Protein AF-A0AAJ2WKA2-F1 (afdb_monomer_lite)

pLDDT: mean 84.0, std 13.23, range [35.5, 97.75]

Radius of gyration: 27.3 Å; chains: 1; bounding box: 64×38×85 Å

Organism: Stenotrophomonas maltophilia (NCBI:txid40324)

Sequence (235 aa):
MVAQNLMNRGRREDGGPQQGHRRLICVGNSQGMGCAVAGSCSVVPIEHAIMNYCADQMNLARLFEGGDRSEALAGKLAIARARVADTT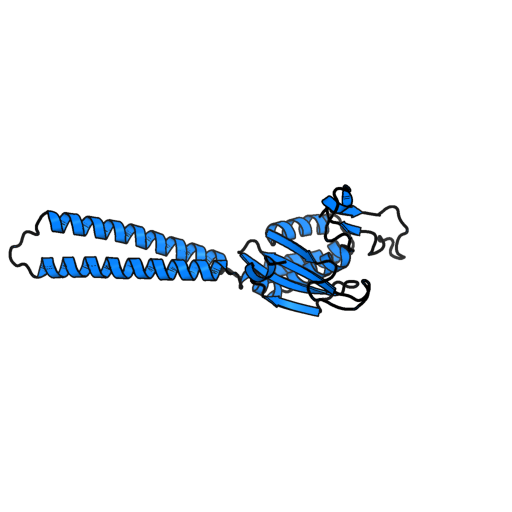AKVERITDAMLADDTGDAPAAFMRRARELEASLAEQQAEVDALELELAAVASSPTPAVAKAWADLQEGVKGLDYDARTKARQLVADTFERITIYHRGTEPEQTRSWNGTIDLVLVAKRGSSRILHIDRRTGEWRSGEEASIFDLMDH

Structure (mmCIF, N/CA/C/O backbone):
data_AF-A0AAJ2WKA2-F1
#
_entry.id   AF-A0AAJ2WKA2-F1
#
loop_
_atom_site.group_PDB
_atom_site.id
_atom_site.type_symbol
_atom_site.label_atom_id
_atom_site.label_alt_id
_atom_site.label_comp_id
_atom_site.label_asym_id
_atom_site.label_entity_id
_atom_site.label_seq_id
_atom_site.pdbx_PDB_ins_code
_atom_site.Cartn_x
_atom_site.Cartn_y
_atom_site.Cartn_z
_atom_site.occupancy
_atom_site.B_iso_or_equiv
_atom_site.auth_seq_id
_atom_site.auth_comp_id
_atom_site.auth_asym_id
_atom_site.auth_atom_id
_atom_site.pdbx_PDB_model_num
ATOM 1 N N . MET A 1 1 ? 1.250 9.313 -14.371 1.00 73.94 1 MET A N 1
ATOM 2 C CA . MET A 1 1 ? 2.250 9.220 -15.467 1.00 73.94 1 MET A CA 1
ATOM 3 C C . MET A 1 1 ? 1.702 8.337 -16.579 1.00 73.94 1 MET A C 1
ATOM 5 O O . MET A 1 1 ? 0.805 7.554 -16.306 1.00 73.94 1 MET A O 1
ATOM 9 N N . VAL A 1 2 ? 2.224 8.455 -17.801 1.00 81.81 2 VAL A N 1
ATOM 10 C CA . VAL A 1 2 ? 1.935 7.560 -18.934 1.00 81.81 2 VAL A CA 1
ATOM 11 C C . VAL A 1 2 ? 3.212 6.839 -19.367 1.00 81.81 2 VAL A C 1
ATOM 13 O O . VAL A 1 2 ? 4.319 7.358 -19.201 1.00 81.81 2 VAL A O 1
ATOM 16 N N . ALA A 1 3 ? 3.058 5.625 -19.893 1.00 83.69 3 ALA A N 1
ATOM 17 C CA . ALA A 1 3 ? 4.160 4.852 -20.446 1.00 83.69 3 ALA A CA 1
ATOM 18 C C . ALA A 1 3 ? 4.460 5.291 -21.886 1.00 83.69 3 ALA A C 1
ATOM 20 O O . ALA A 1 3 ? 3.577 5.297 -22.741 1.00 83.69 3 ALA A O 1
ATOM 21 N N . GLN A 1 4 ? 5.726 5.590 -22.169 1.00 84.56 4 GLN A N 1
ATOM 22 C CA . GLN A 1 4 ? 6.244 5.755 -23.522 1.00 84.56 4 GLN A CA 1
ATOM 23 C C . GLN A 1 4 ? 7.102 4.533 -23.864 1.00 84.56 4 GLN A C 1
ATOM 25 O O . GLN A 1 4 ? 8.171 4.329 -23.287 1.00 84.56 4 GLN A O 1
ATOM 30 N N . ASN A 1 5 ? 6.620 3.708 -24.795 1.00 83.75 5 ASN A N 1
ATOM 31 C CA . ASN A 1 5 ? 7.264 2.454 -25.184 1.00 83.75 5 ASN A CA 1
ATOM 32 C C . ASN A 1 5 ? 7.875 2.580 -26.585 1.00 83.75 5 ASN A C 1
ATOM 34 O O . ASN A 1 5 ? 7.184 2.480 -27.594 1.00 83.75 5 ASN A O 1
ATOM 38 N N . LEU A 1 6 ? 9.190 2.778 -26.651 1.00 84.12 6 LEU A N 1
ATOM 39 C CA . LEU A 1 6 ? 9.949 2.962 -27.893 1.00 84.12 6 LEU A CA 1
ATOM 40 C C . LEU A 1 6 ? 10.430 1.615 -28.463 1.00 84.12 6 LEU A C 1
ATOM 42 O O . LEU A 1 6 ? 11.604 1.444 -28.788 1.00 84.12 6 LEU A O 1
ATOM 46 N N . MET A 1 7 ? 9.518 0.645 -28.565 1.00 82.00 7 MET A N 1
ATOM 47 C CA . MET A 1 7 ? 9.835 -0.762 -28.875 1.00 82.00 7 MET A CA 1
ATOM 48 C C . MET A 1 7 ? 10.307 -1.004 -30.315 1.00 82.00 7 MET A C 1
ATOM 50 O O . MET A 1 7 ? 10.869 -2.057 -30.597 1.00 82.00 7 MET A O 1
ATOM 54 N N . ASN A 1 8 ? 10.122 -0.025 -31.204 1.00 84.12 8 ASN A N 1
ATOM 55 C CA . ASN A 1 8 ? 10.539 -0.095 -32.609 1.00 84.12 8 ASN A CA 1
ATOM 56 C C . ASN A 1 8 ? 12.010 0.311 -32.828 1.00 84.12 8 ASN A C 1
ATOM 58 O O . ASN A 1 8 ? 12.483 0.330 -33.959 1.00 84.12 8 ASN A O 1
ATOM 62 N N . ARG A 1 9 ? 12.730 0.694 -31.766 1.00 85.50 9 ARG A N 1
ATOM 63 C CA . ARG A 1 9 ? 14.155 1.056 -31.825 1.00 85.50 9 ARG A CA 1
ATOM 64 C C . ARG A 1 9 ? 15.050 -0.181 -31.684 1.00 85.50 9 ARG A C 1
ATOM 66 O O . ARG A 1 9 ? 14.577 -1.258 -31.334 1.00 85.50 9 ARG A O 1
ATOM 73 N N . GLY A 1 10 ? 16.352 -0.001 -31.924 1.00 87.50 10 GLY A N 1
ATOM 74 C CA . GLY A 1 10 ? 17.352 -1.071 -31.837 1.00 87.50 10 GLY A CA 1
ATOM 75 C C . GLY A 1 10 ? 17.282 -1.867 -30.528 1.00 87.50 10 GLY A C 1
ATOM 76 O O . GLY A 1 10 ? 17.013 -1.313 -29.459 1.00 87.50 10 GLY A O 1
ATOM 77 N N . ARG A 1 11 ? 17.503 -3.177 -30.621 1.00 90.06 11 ARG A N 1
ATOM 78 C CA . ARG A 1 11 ? 17.458 -4.110 -29.488 1.00 90.06 11 ARG A CA 1
ATOM 79 C C . ARG A 1 11 ? 18.839 -4.295 -28.868 1.00 90.06 11 ARG A C 1
ATOM 81 O O . ARG A 1 11 ? 19.846 -3.867 -29.431 1.00 90.06 11 ARG A O 1
ATOM 88 N N . ARG A 1 12 ? 18.860 -4.869 -27.672 1.00 89.50 12 ARG A N 1
ATOM 89 C CA . ARG A 1 12 ? 20.065 -5.385 -27.023 1.00 89.50 12 ARG A CA 1
ATOM 90 C C . ARG A 1 12 ? 20.476 -6.711 -27.668 1.00 89.50 12 ARG A C 1
ATOM 92 O O . ARG A 1 12 ? 19.707 -7.303 -28.422 1.00 89.50 12 ARG A O 1
ATOM 99 N N . GLU A 1 13 ? 21.680 -7.170 -27.342 1.00 88.19 13 GLU A N 1
ATOM 100 C CA . GLU A 1 13 ? 22.236 -8.442 -27.828 1.00 88.19 13 GLU A CA 1
ATOM 101 C C . GLU A 1 13 ? 21.381 -9.656 -27.435 1.00 88.19 13 GLU A C 1
ATOM 103 O O . GLU A 1 13 ? 21.265 -10.602 -28.204 1.00 88.19 13 GLU A O 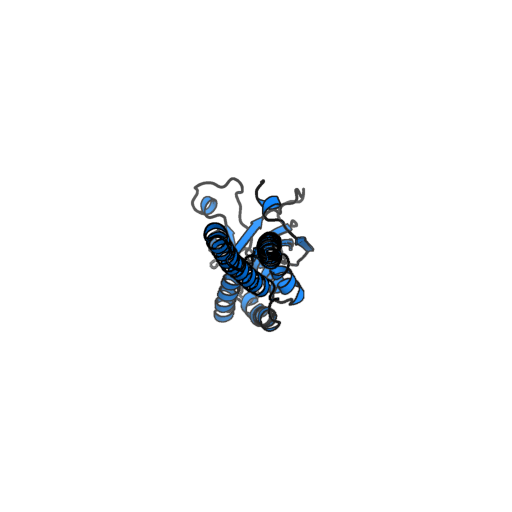1
ATOM 108 N N . ASP A 1 14 ? 20.703 -9.593 -26.287 1.00 84.75 14 ASP A N 1
ATOM 109 C CA . ASP A 1 14 ? 19.771 -10.619 -25.801 1.00 84.75 14 ASP A CA 1
ATOM 110 C C . ASP A 1 14 ? 18.387 -10.579 -26.486 1.00 84.75 14 ASP A C 1
ATOM 112 O O . ASP A 1 14 ? 17.465 -11.283 -26.082 1.00 84.75 14 ASP A O 1
ATOM 116 N N . GLY A 1 15 ? 18.203 -9.732 -27.505 1.00 85.31 15 GLY A N 1
ATOM 117 C CA . GLY A 1 15 ? 16.923 -9.546 -28.193 1.00 85.31 15 GLY A CA 1
ATOM 118 C C . GLY A 1 15 ? 15.907 -8.693 -27.420 1.00 85.31 15 GLY A C 1
ATOM 119 O O . GLY A 1 15 ? 14.845 -8.357 -27.960 1.00 85.31 15 GLY A O 1
ATOM 120 N N . GLY A 1 16 ? 16.219 -8.272 -26.192 1.00 85.12 16 GLY A N 1
ATOM 121 C CA . GLY A 1 16 ? 15.382 -7.386 -25.388 1.00 85.12 16 GLY A CA 1
ATOM 122 C C . GLY A 1 16 ? 15.405 -5.926 -25.869 1.00 85.12 16 GLY A C 1
ATOM 123 O O . GLY A 1 16 ? 16.306 -5.505 -26.601 1.00 85.12 16 GLY A O 1
ATOM 124 N N . PRO A 1 17 ? 14.418 -5.096 -25.480 1.00 89.25 17 PRO A N 1
ATOM 125 C CA . PRO A 1 17 ? 14.507 -3.653 -25.680 1.00 89.25 17 PRO A CA 1
ATOM 126 C C . PRO A 1 17 ? 15.664 -3.063 -24.859 1.00 89.25 17 PRO A C 1
ATOM 128 O O . PRO A 1 17 ? 16.017 -3.569 -23.794 1.00 89.25 17 PRO A O 1
ATOM 131 N N . GLN A 1 18 ? 16.233 -1.945 -25.315 1.00 89.00 18 GLN A N 1
ATOM 132 C CA . GLN A 1 18 ? 17.188 -1.194 -24.495 1.00 89.00 18 GLN A CA 1
ATOM 133 C C . GLN A 1 18 ? 16.513 -0.701 -23.213 1.00 89.00 18 GLN A C 1
ATOM 135 O O . GLN A 1 18 ? 15.350 -0.285 -23.234 1.00 89.00 18 GLN A O 1
ATOM 140 N N . GLN A 1 19 ? 17.263 -0.654 -22.110 1.00 85.25 19 GLN A N 1
ATOM 141 C CA . GLN A 1 19 ? 16.709 -0.267 -20.807 1.00 85.25 19 GLN A CA 1
ATOM 142 C C . GLN A 1 19 ? 16.107 1.148 -20.814 1.00 85.25 19 GLN A C 1
ATOM 144 O O . GLN A 1 19 ? 15.149 1.435 -20.103 1.00 85.25 19 GLN A O 1
ATOM 149 N N . GLY A 1 20 ? 16.607 2.044 -21.669 1.00 86.50 20 GLY A N 1
ATOM 150 C CA . GLY A 1 20 ? 16.071 3.397 -21.835 1.00 86.50 20 GLY A CA 1
ATOM 151 C C . GLY A 1 20 ? 14.843 3.522 -22.748 1.00 86.50 20 GLY A C 1
ATOM 152 O O . GLY A 1 20 ? 14.330 4.632 -22.892 1.00 86.50 20 GLY A O 1
ATOM 153 N N . HIS A 1 21 ? 14.387 2.445 -23.401 1.00 90.19 21 HIS A N 1
ATOM 154 C CA . HIS A 1 21 ? 13.293 2.499 -24.387 1.00 90.19 21 HIS A CA 1
ATOM 155 C C . HIS A 1 21 ? 11.902 2.437 -23.766 1.00 90.19 21 HIS A C 1
ATOM 157 O O . HIS A 1 21 ? 10.934 2.868 -24.391 1.00 90.19 21 HIS A O 1
ATOM 163 N N . ARG A 1 22 ? 11.796 1.926 -22.541 1.00 91.94 22 ARG A N 1
ATOM 164 C CA . ARG A 1 22 ? 10.556 1.907 -21.772 1.00 91.94 22 ARG A CA 1
ATOM 165 C C . ARG A 1 22 ? 10.630 3.013 -20.730 1.00 91.94 22 ARG A C 1
ATOM 167 O O . ARG A 1 22 ? 11.461 2.946 -19.824 1.00 91.94 22 ARG A O 1
ATOM 174 N N . ARG A 1 23 ? 9.815 4.055 -20.886 1.00 91.38 23 ARG A N 1
ATOM 175 C CA . ARG A 1 23 ? 9.926 5.273 -20.076 1.00 91.38 23 ARG A CA 1
ATOM 176 C C . ARG A 1 23 ? 8.617 5.649 -19.408 1.00 91.38 23 ARG A C 1
ATOM 178 O O . ARG A 1 23 ? 7.546 5.453 -19.977 1.00 91.38 23 ARG A O 1
ATOM 185 N N . LEU A 1 24 ? 8.730 6.246 -18.228 1.00 91.81 24 LEU A N 1
ATOM 186 C CA . LEU A 1 24 ? 7.638 6.935 -17.554 1.00 91.81 24 LEU A CA 1
ATOM 187 C C . LEU A 1 24 ? 7.766 8.436 -17.803 1.00 91.81 24 LEU A C 1
ATOM 189 O O . LEU A 1 24 ? 8.850 9.009 -17.670 1.00 91.81 24 LEU A O 1
ATOM 193 N N . ILE A 1 25 ? 6.657 9.062 -18.184 1.00 89.62 25 ILE A N 1
ATOM 194 C CA . ILE A 1 25 ? 6.561 10.502 -18.432 1.00 89.62 25 ILE A CA 1
ATOM 195 C C . ILE A 1 25 ? 5.284 11.054 -17.793 1.00 89.62 25 ILE A C 1
ATOM 197 O O . ILE A 1 25 ? 4.250 10.383 -17.733 1.00 89.62 25 ILE A O 1
ATOM 201 N N . CYS A 1 26 ? 5.341 12.282 -17.279 1.00 88.06 26 CYS A N 1
ATOM 202 C CA . CYS A 1 26 ? 4.144 12.978 -16.813 1.00 88.06 26 CYS A CA 1
ATOM 203 C C . CYS A 1 26 ? 3.135 13.138 -17.967 1.00 88.06 26 CYS A C 1
ATOM 205 O O . CYS A 1 26 ? 3.523 13.486 -19.081 1.00 88.06 26 CYS A O 1
ATOM 207 N N . VAL A 1 27 ? 1.841 12.907 -17.706 1.00 88.12 27 VAL A N 1
ATOM 208 C CA . VAL A 1 27 ? 0.788 13.002 -18.736 1.00 88.12 27 VAL A CA 1
ATOM 209 C C . VAL A 1 27 ? 0.719 14.419 -19.307 1.00 88.12 27 VAL A C 1
ATOM 211 O O . VAL A 1 27 ? 0.730 14.572 -20.526 1.00 88.12 27 VAL A O 1
ATOM 214 N N . GLY A 1 28 ? 0.758 15.446 -18.449 1.00 85.88 28 GLY A N 1
ATOM 215 C CA . GLY A 1 28 ? 0.774 16.850 -18.879 1.00 85.88 28 GLY A CA 1
ATOM 216 C C . GLY A 1 28 ? 1.959 17.182 -19.785 1.00 85.88 28 GLY A C 1
ATOM 217 O O . GLY A 1 28 ? 1.780 17.799 -20.831 1.00 85.88 28 GLY A O 1
ATOM 218 N N . ASN A 1 29 ? 3.148 16.658 -19.462 1.00 85.38 29 ASN A N 1
ATOM 219 C CA . ASN A 1 29 ? 4.326 16.799 -20.319 1.00 85.38 29 ASN A CA 1
ATOM 220 C C . ASN A 1 29 ? 4.160 16.054 -21.658 1.00 85.38 29 ASN A C 1
ATOM 222 O O . ASN A 1 29 ? 4.518 16.579 -22.704 1.00 85.38 29 ASN A O 1
ATOM 226 N N . SER A 1 30 ? 3.593 14.841 -21.645 1.00 85.06 30 SER A N 1
ATOM 227 C CA . SER A 1 30 ? 3.396 14.041 -22.865 1.00 85.06 30 SER A CA 1
ATOM 228 C C . SER A 1 30 ? 2.370 14.631 -23.837 1.00 85.06 30 SER A C 1
ATOM 230 O O . SER A 1 30 ? 2.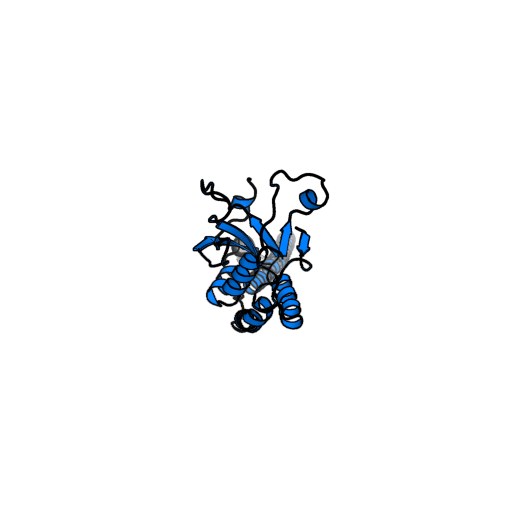501 14.439 -25.039 1.00 85.06 30 SER A O 1
ATOM 232 N N . GLN A 1 31 ? 1.373 15.349 -23.314 1.00 86.75 31 GLN A N 1
ATOM 233 C CA . GLN A 1 31 ? 0.283 15.955 -24.084 1.00 86.75 31 GLN A CA 1
ATOM 234 C C . GLN A 1 31 ? 0.543 17.435 -24.414 1.00 86.75 31 GLN A C 1
ATOM 236 O O . GLN A 1 31 ? -0.343 18.116 -24.915 1.00 86.75 31 GLN A O 1
ATOM 241 N N . GLY A 1 32 ? 1.733 17.963 -24.103 1.00 82.38 32 GLY A N 1
ATOM 242 C CA . GLY A 1 32 ? 2.086 19.354 -24.401 1.00 82.38 32 GLY A CA 1
ATOM 243 C C . GLY A 1 32 ? 1.384 20.407 -23.532 1.00 82.38 32 GLY A C 1
ATOM 244 O O . GLY A 1 32 ? 1.516 21.592 -23.810 1.00 82.38 32 GLY A O 1
ATOM 245 N N . MET A 1 33 ? 0.692 20.006 -22.459 1.00 84.88 33 MET A N 1
ATOM 246 C CA . MET A 1 33 ? 0.063 20.925 -21.492 1.00 84.88 33 MET A CA 1
ATOM 247 C C . MET A 1 33 ? 1.083 21.599 -20.556 1.00 84.88 33 MET A C 1
ATOM 249 O O . MET A 1 33 ? 0.725 22.462 -19.761 1.00 84.88 33 MET A O 1
ATOM 253 N N . GLY A 1 34 ? 2.357 21.205 -20.647 1.00 79.75 34 GLY A N 1
ATOM 254 C CA . GLY A 1 34 ? 3.423 21.658 -19.762 1.00 79.75 34 GLY A CA 1
ATOM 255 C C . GLY A 1 34 ? 3.463 20.881 -18.444 1.00 79.75 34 GLY A C 1
ATOM 256 O O . GLY A 1 34 ? 2.501 20.241 -18.019 1.00 79.75 34 GLY A O 1
ATOM 257 N N . CYS A 1 35 ? 4.629 20.883 -17.805 1.00 81.44 35 CYS A N 1
ATOM 258 C CA . CYS A 1 35 ? 4.828 20.350 -16.463 1.00 81.44 35 CYS A CA 1
ATOM 259 C C . CYS A 1 35 ? 5.983 21.118 -15.821 1.00 81.44 35 CYS A C 1
ATOM 261 O O . CYS A 1 35 ? 7.045 21.226 -16.434 1.00 81.44 35 CYS A O 1
ATOM 263 N N . ALA A 1 36 ? 5.786 21.622 -14.598 1.00 79.00 36 ALA A N 1
ATOM 264 C CA . ALA A 1 36 ? 6.833 22.322 -13.848 1.00 79.00 36 ALA A CA 1
ATOM 265 C C . ALA A 1 36 ? 8.096 21.457 -13.682 1.00 79.00 36 ALA A C 1
ATOM 267 O O . ALA A 1 36 ? 9.217 21.957 -13.700 1.00 79.00 36 ALA A O 1
ATOM 268 N N . VAL A 1 37 ? 7.910 20.135 -13.621 1.00 74.00 37 VAL A N 1
ATOM 269 C CA . VAL A 1 37 ? 8.978 19.140 -13.527 1.00 74.00 37 VAL A CA 1
ATOM 270 C C . VAL A 1 37 ? 9.024 18.321 -14.821 1.00 74.00 37 VAL A C 1
ATOM 272 O O . VAL A 1 37 ? 8.653 17.148 -14.877 1.00 74.00 37 VAL A O 1
ATOM 275 N N . ALA A 1 38 ? 9.433 18.966 -15.917 1.00 71.88 38 ALA A N 1
ATOM 276 C CA . ALA A 1 38 ? 9.549 18.312 -17.216 1.00 71.88 38 ALA A CA 1
ATOM 277 C C . ALA A 1 38 ? 10.637 17.218 -17.216 1.00 71.88 38 ALA A C 1
ATOM 279 O O . ALA A 1 38 ? 11.762 17.399 -16.726 1.00 71.88 38 ALA A O 1
ATOM 280 N N . GLY A 1 39 ? 10.321 16.076 -17.828 1.00 81.50 39 GLY A N 1
ATOM 281 C CA . GLY A 1 39 ? 11.258 14.966 -17.943 1.00 81.50 39 GLY A CA 1
ATOM 282 C C . GLY A 1 39 ? 10.603 13.611 -18.171 1.00 81.50 39 GLY A C 1
ATOM 283 O O . GLY A 1 39 ? 9.387 13.475 -18.299 1.00 81.50 39 GLY A O 1
ATOM 284 N N . SER A 1 40 ? 11.462 12.600 -18.255 1.00 87.38 40 SER A N 1
ATOM 285 C CA . SER A 1 40 ? 11.089 11.188 -18.234 1.00 87.38 40 SER A CA 1
ATOM 286 C C . SER A 1 40 ? 12.232 10.361 -17.650 1.00 87.38 40 SER A C 1
ATOM 288 O O . SER A 1 40 ? 13.406 10.721 -17.799 1.00 87.38 40 SER A O 1
ATOM 290 N N . CYS A 1 41 ? 11.913 9.223 -17.049 1.00 89.31 41 CYS A N 1
ATOM 291 C CA . CYS A 1 41 ? 12.889 8.234 -16.589 1.00 89.31 41 CYS A CA 1
ATOM 292 C C . CYS A 1 41 ? 12.637 6.874 -17.234 1.00 89.31 41 CYS A C 1
ATOM 294 O O . CYS A 1 41 ? 11.559 6.621 -17.772 1.00 89.31 41 CYS A O 1
ATOM 296 N N . SER A 1 42 ? 13.651 6.008 -17.204 1.00 91.44 42 SER A N 1
ATOM 297 C CA . SER A 1 42 ? 13.447 4.595 -17.518 1.00 91.44 42 SER A CA 1
ATOM 298 C C . SER A 1 42 ? 12.569 3.956 -16.442 1.00 91.44 42 SER A C 1
ATOM 300 O O . SER A 1 42 ? 12.724 4.253 -15.260 1.00 91.44 42 SER A O 1
ATOM 302 N N . VAL A 1 43 ? 11.666 3.072 -16.861 1.00 92.88 43 VAL A N 1
ATOM 303 C CA . VAL A 1 43 ? 10.833 2.271 -15.951 1.00 92.88 43 VAL A CA 1
ATOM 304 C C . VAL A 1 43 ? 11.599 1.099 -15.331 1.00 92.88 43 VAL A C 1
ATOM 306 O O . VAL A 1 43 ? 11.214 0.600 -14.285 1.00 92.88 43 VAL A O 1
ATOM 309 N N . VAL A 1 44 ? 12.689 0.665 -15.961 1.00 92.81 44 VAL A N 1
ATOM 310 C CA . VAL A 1 44 ? 13.443 -0.537 -15.582 1.00 92.81 44 VAL A CA 1
ATOM 311 C C . VAL A 1 44 ? 13.997 -0.484 -14.153 1.00 92.81 44 VAL A C 1
ATOM 313 O O . VAL A 1 44 ? 13.689 -1.399 -13.394 1.00 92.81 44 VAL A O 1
ATOM 316 N N . PRO A 1 45 ? 14.756 0.552 -13.734 1.00 93.06 45 PRO A N 1
ATOM 317 C CA . PRO A 1 45 ? 15.256 0.624 -12.357 1.00 93.06 45 PRO A CA 1
ATOM 318 C C . PRO A 1 45 ? 14.114 0.660 -11.330 1.00 93.06 45 PRO A C 1
ATOM 320 O O . PRO A 1 45 ? 14.242 0.117 -10.241 1.00 93.06 45 PRO A O 1
ATOM 323 N N . ILE A 1 46 ? 12.972 1.247 -11.692 1.00 94.44 46 ILE A N 1
ATOM 324 C CA . ILE A 1 46 ? 11.793 1.353 -10.826 1.00 94.44 46 ILE A CA 1
ATOM 325 C C . ILE A 1 46 ? 11.139 -0.021 -10.646 1.00 94.44 46 ILE A C 1
ATOM 327 O O . ILE A 1 46 ? 10.834 -0.412 -9.524 1.00 94.44 46 ILE A O 1
ATOM 331 N N . GLU A 1 47 ? 10.958 -0.775 -11.735 1.00 94.94 47 GLU A N 1
ATOM 332 C CA . GLU A 1 47 ? 10.459 -2.154 -11.673 1.00 94.94 47 GLU A CA 1
ATOM 333 C C . GLU A 1 47 ? 11.387 -3.040 -10.845 1.00 94.94 47 GLU A C 1
ATOM 335 O O . GLU A 1 47 ? 10.912 -3.766 -9.978 1.00 94.94 47 GLU A O 1
ATOM 340 N N . HIS A 1 48 ? 12.701 -2.953 -11.066 1.00 94.31 48 HIS A N 1
ATOM 341 C CA . HIS A 1 48 ? 13.671 -3.718 -10.287 1.00 94.31 48 HIS A CA 1
ATOM 342 C C . HIS A 1 48 ? 13.590 -3.390 -8.798 1.00 94.31 48 HIS A C 1
ATOM 344 O O . HIS A 1 48 ? 13.518 -4.309 -7.988 1.00 94.31 48 HIS A O 1
ATOM 350 N N . ALA A 1 49 ? 13.556 -2.105 -8.443 1.00 94.69 49 ALA A N 1
ATOM 351 C CA . ALA A 1 49 ? 13.476 -1.675 -7.056 1.00 94.69 49 ALA A CA 1
ATOM 352 C C . ALA A 1 49 ? 12.213 -2.195 -6.361 1.00 94.69 49 ALA A C 1
ATOM 354 O O . ALA A 1 49 ? 12.311 -2.773 -5.283 1.00 94.69 49 ALA A O 1
ATOM 355 N N . ILE A 1 50 ? 11.043 -2.047 -6.993 1.00 95.25 50 ILE A N 1
ATOM 356 C CA . ILE A 1 50 ? 9.769 -2.513 -6.426 1.00 95.25 50 ILE A CA 1
ATOM 357 C C . ILE A 1 50 ? 9.781 -4.035 -6.263 1.00 95.25 50 ILE A C 1
ATOM 359 O O . ILE A 1 50 ? 9.452 -4.533 -5.190 1.00 95.25 50 ILE A O 1
ATOM 363 N N . MET A 1 51 ? 10.195 -4.776 -7.298 1.00 95.31 51 MET A N 1
ATOM 364 C CA . MET A 1 51 ? 10.243 -6.240 -7.233 1.00 95.31 51 MET A CA 1
ATOM 365 C C . MET A 1 51 ? 11.216 -6.724 -6.151 1.00 95.31 51 MET A C 1
ATOM 367 O O . MET A 1 51 ? 10.845 -7.581 -5.358 1.00 95.31 51 MET A O 1
ATOM 371 N N . ASN A 1 52 ? 12.427 -6.156 -6.084 1.00 93.75 52 ASN A N 1
ATOM 372 C CA . ASN A 1 52 ? 13.427 -6.491 -5.063 1.00 93.75 52 ASN A CA 1
ATOM 373 C C . ASN A 1 52 ? 12.910 -6.204 -3.651 1.00 93.75 52 ASN A C 1
ATOM 375 O O . ASN A 1 52 ? 13.020 -7.045 -2.764 1.00 93.75 52 ASN A O 1
ATOM 379 N N . TYR A 1 53 ? 12.343 -5.015 -3.445 1.00 92.81 53 TYR A N 1
ATOM 380 C CA . TYR A 1 53 ? 11.863 -4.591 -2.139 1.00 92.81 53 TYR A CA 1
ATOM 381 C C . TYR A 1 53 ? 10.714 -5.477 -1.647 1.00 92.81 53 TYR A C 1
ATOM 383 O O . TYR A 1 53 ? 10.730 -5.923 -0.505 1.00 92.81 53 TYR A O 1
ATOM 391 N N . CYS A 1 54 ? 9.741 -5.778 -2.511 1.00 92.38 54 CYS A N 1
ATOM 392 C CA . CYS A 1 54 ? 8.581 -6.588 -2.143 1.00 92.38 54 CYS A CA 1
ATOM 393 C C . CYS A 1 54 ? 8.864 -8.097 -2.075 1.00 92.38 54 CYS A C 1
ATOM 395 O O . CYS A 1 54 ? 8.104 -8.818 -1.428 1.00 92.38 54 CYS A O 1
ATOM 397 N N . ALA A 1 55 ? 9.926 -8.582 -2.724 1.00 92.38 55 ALA A N 1
ATOM 398 C CA . ALA A 1 55 ? 10.377 -9.969 -2.606 1.00 92.38 55 ALA A CA 1
ATOM 399 C C . ALA A 1 55 ? 11.003 -10.271 -1.233 1.00 92.38 55 ALA A C 1
ATOM 401 O O . ALA A 1 55 ? 10.993 -11.420 -0.790 1.00 92.38 55 ALA A O 1
ATOM 402 N N . ASP A 1 56 ? 11.521 -9.253 -0.542 1.00 90.88 56 ASP A N 1
ATOM 403 C CA . ASP A 1 56 ? 12.042 -9.384 0.815 1.00 90.88 56 ASP A CA 1
ATOM 404 C C . ASP A 1 56 ? 10.905 -9.289 1.848 1.00 90.88 56 ASP A C 1
ATOM 406 O O . ASP A 1 56 ? 10.187 -8.289 1.941 1.00 90.88 56 ASP A O 1
ATOM 410 N N . GLN A 1 57 ? 10.740 -10.345 2.650 1.00 87.94 57 GLN A N 1
ATOM 411 C CA . GLN A 1 57 ? 9.669 -10.429 3.644 1.00 87.94 57 GLN A CA 1
ATOM 412 C C . GLN A 1 57 ? 9.764 -9.328 4.708 1.00 87.94 57 GLN A C 1
ATOM 414 O O . GLN A 1 57 ? 8.731 -8.816 5.137 1.00 87.94 57 GLN A O 1
ATOM 419 N N . MET A 1 58 ? 10.971 -8.965 5.149 1.00 85.62 58 MET A N 1
ATOM 420 C CA . MET A 1 58 ? 11.156 -7.965 6.201 1.00 85.62 58 MET A CA 1
ATOM 421 C C . MET A 1 58 ? 10.822 -6.567 5.683 1.00 85.62 58 MET A C 1
ATOM 423 O O . MET A 1 58 ? 10.152 -5.797 6.365 1.00 85.62 58 MET A O 1
ATOM 427 N N . ASN A 1 59 ? 11.246 -6.244 4.464 1.00 88.19 59 ASN A N 1
ATOM 428 C CA . ASN A 1 59 ? 10.912 -4.986 3.806 1.00 88.19 59 ASN A CA 1
ATOM 429 C C . ASN A 1 59 ? 9.411 -4.869 3.557 1.00 88.19 59 ASN A C 1
ATOM 431 O O . ASN A 1 59 ? 8.811 -3.844 3.878 1.00 88.19 59 ASN A O 1
ATOM 435 N N . LEU A 1 60 ? 8.786 -5.938 3.062 1.00 88.00 60 LEU A N 1
ATOM 436 C CA . LEU A 1 60 ? 7.347 -5.954 2.855 1.00 88.00 60 LEU A CA 1
ATOM 437 C C . LEU A 1 60 ? 6.581 -5.820 4.182 1.00 88.00 60 LEU A C 1
ATOM 439 O O . LEU A 1 60 ? 5.593 -5.095 4.231 1.00 88.00 60 LEU A O 1
ATOM 443 N N . ALA A 1 61 ? 7.044 -6.451 5.266 1.00 83.94 61 ALA A N 1
ATOM 444 C CA . ALA A 1 61 ? 6.461 -6.279 6.599 1.00 83.94 61 ALA A CA 1
ATOM 445 C C . ALA A 1 61 ? 6.556 -4.830 7.086 1.00 83.94 61 ALA A C 1
ATOM 447 O O . ALA A 1 61 ? 5.536 -4.233 7.427 1.00 83.94 61 ALA A O 1
ATOM 448 N N . ARG A 1 62 ? 7.740 -4.214 6.981 1.00 81.38 62 ARG A N 1
ATOM 449 C CA . ARG A 1 62 ? 7.942 -2.794 7.313 1.00 81.38 62 ARG A CA 1
ATOM 450 C C . ARG A 1 62 ? 7.057 -1.863 6.498 1.00 81.38 62 ARG A C 1
ATOM 452 O O . ARG A 1 62 ? 6.644 -0.830 7.015 1.00 81.38 62 ARG A O 1
ATOM 459 N N . LEU A 1 63 ? 6.789 -2.202 5.236 1.00 85.19 63 LEU A N 1
ATOM 460 C CA . LEU A 1 63 ? 5.883 -1.434 4.392 1.00 85.19 63 LEU A CA 1
ATOM 461 C C . LEU A 1 63 ? 4.449 -1.474 4.904 1.00 85.19 63 LEU A C 1
ATOM 463 O O . LEU A 1 63 ? 3.727 -0.549 4.583 1.00 85.19 63 LEU A O 1
ATOM 467 N N . PHE A 1 64 ? 4.022 -2.480 5.668 1.00 79.56 64 PHE A N 1
ATOM 468 C CA . PHE A 1 64 ? 2.660 -2.572 6.206 1.00 79.56 64 PHE A CA 1
ATOM 469 C C . PHE A 1 64 ? 2.540 -2.212 7.695 1.00 79.56 64 PHE A C 1
ATOM 471 O O . PHE A 1 64 ? 1.448 -1.864 8.126 1.00 79.56 64 PHE A O 1
ATOM 478 N N . GLU A 1 65 ? 3.625 -2.283 8.469 1.00 72.62 65 GLU A N 1
ATOM 479 C CA . GLU A 1 65 ? 3.603 -2.079 9.927 1.00 72.62 65 GLU A CA 1
ATOM 480 C C . GLU A 1 65 ? 3.632 -0.599 10.360 1.00 72.62 65 GLU A C 1
ATOM 482 O O . GLU A 1 65 ? 3.047 -0.259 11.385 1.00 72.62 65 GLU A O 1
ATOM 487 N N . GLY A 1 66 ? 4.274 0.297 9.599 1.00 60.31 66 GLY A N 1
ATOM 488 C CA . GLY A 1 66 ? 4.529 1.687 10.023 1.00 60.31 66 GLY A CA 1
ATOM 489 C C . GLY A 1 66 ? 3.604 2.724 9.391 1.00 60.31 66 GLY A C 1
ATOM 490 O O . GLY A 1 66 ? 4.034 3.472 8.516 1.00 60.31 66 GLY A O 1
ATOM 491 N N . GLY A 1 67 ? 2.320 2.735 9.754 1.00 61.75 67 GLY A N 1
ATOM 492 C CA . GLY A 1 67 ? 1.361 3.700 9.206 1.00 61.75 67 GLY A CA 1
ATOM 493 C C . GLY A 1 67 ? 0.697 4.577 10.258 1.00 61.75 67 GLY A C 1
ATOM 494 O O . GLY A 1 67 ? 0.150 4.052 11.229 1.00 61.75 67 GLY A O 1
ATOM 495 N N . ASP A 1 68 ? 0.614 5.883 9.967 1.00 63.53 68 ASP A N 1
ATOM 496 C CA . ASP A 1 68 ? -0.167 6.907 10.690 1.00 63.53 68 ASP A CA 1
ATOM 497 C C . ASP A 1 68 ? -1.590 6.431 11.020 1.00 63.53 68 ASP A C 1
ATOM 499 O O . ASP A 1 68 ? -2.194 6.825 12.014 1.00 63.53 68 ASP A O 1
ATOM 503 N N . ARG A 1 69 ? -2.152 5.546 10.185 1.00 71.81 69 ARG A N 1
ATOM 504 C CA . ARG A 1 69 ? -3.476 4.956 10.391 1.00 71.81 69 ARG A CA 1
ATOM 505 C C . ARG A 1 69 ? -3.557 4.098 11.656 1.00 71.81 69 ARG A C 1
ATOM 507 O O . ARG A 1 69 ? -4.567 4.175 12.348 1.00 71.81 69 ARG A O 1
ATOM 514 N N . SER A 1 70 ? -2.538 3.289 11.950 1.00 76.88 70 SER A N 1
ATOM 515 C CA . SER A 1 70 ? -2.505 2.457 13.161 1.00 76.88 70 SER A CA 1
ATOM 516 C C . SER A 1 70 ? -2.432 3.338 14.410 1.00 76.88 70 SER A C 1
ATOM 518 O O . SER A 1 70 ? -3.212 3.160 15.344 1.00 76.88 70 SER A O 1
ATOM 520 N N . GLU A 1 71 ? -1.583 4.369 14.381 1.00 76.25 71 GLU A N 1
ATOM 521 C CA . GLU A 1 71 ? -1.458 5.342 15.471 1.00 76.25 71 GLU A CA 1
ATOM 522 C C . GLU A 1 71 ? -2.734 6.170 15.661 1.00 76.25 71 GLU A C 1
ATOM 524 O O . GLU A 1 71 ? -3.210 6.339 16.784 1.00 76.25 71 GLU A O 1
ATOM 529 N N . ALA A 1 72 ? -3.357 6.623 14.571 1.00 82.50 72 ALA A N 1
ATOM 530 C CA . ALA A 1 72 ? -4.628 7.337 14.617 1.00 82.50 72 ALA A CA 1
ATOM 531 C C . ALA A 1 72 ? -5.760 6.460 15.177 1.00 82.50 72 ALA A C 1
ATOM 533 O O . ALA A 1 72 ? -6.587 6.945 15.953 1.00 82.50 72 ALA A O 1
ATOM 534 N N . LEU A 1 73 ? -5.808 5.173 14.812 1.00 86.44 73 LEU A N 1
ATOM 535 C CA . LEU A 1 73 ? -6.768 4.215 15.368 1.00 86.44 73 LEU A CA 1
ATOM 536 C C . LEU A 1 73 ? -6.502 3.954 16.854 1.00 86.44 73 LEU A C 1
ATOM 538 O O . LEU A 1 73 ? -7.444 3.989 17.644 1.00 86.44 73 LEU A O 1
ATOM 542 N N . ALA A 1 74 ? -5.241 3.787 17.257 1.00 87.75 74 ALA A N 1
ATOM 543 C CA . ALA A 1 74 ? -4.860 3.645 18.660 1.00 87.75 74 ALA A CA 1
ATOM 544 C C . ALA A 1 74 ? -5.241 4.886 19.490 1.00 87.75 74 ALA A C 1
ATOM 546 O O . ALA A 1 74 ? -5.781 4.755 20.590 1.00 87.75 74 ALA A O 1
ATOM 547 N N . GLY A 1 75 ? -5.047 6.092 18.944 1.00 90.88 75 GLY A N 1
ATOM 548 C CA . GLY A 1 75 ? -5.474 7.347 19.567 1.00 90.88 75 GLY A CA 1
ATOM 549 C C . GLY A 1 75 ? -6.994 7.437 19.738 1.00 90.88 75 GLY A C 1
ATOM 550 O O . GLY A 1 75 ? -7.478 7.764 20.824 1.00 90.88 75 GLY A O 1
ATOM 551 N N . LYS A 1 76 ? -7.769 7.080 18.703 1.00 93.94 76 LYS A N 1
ATOM 552 C CA . LYS A 1 76 ? -9.240 7.006 18.791 1.00 93.94 76 LYS A CA 1
ATOM 553 C C . LYS A 1 76 ? -9.695 5.985 19.831 1.00 93.94 76 LYS A C 1
ATOM 555 O O . LYS A 1 76 ? -10.575 6.295 20.633 1.00 93.94 76 LYS A O 1
ATOM 560 N N . LEU A 1 77 ? -9.069 4.808 19.853 1.00 96.00 77 LEU A N 1
ATOM 561 C CA . LEU A 1 77 ? -9.356 3.749 20.818 1.00 96.00 77 LEU A CA 1
ATOM 562 C C . LEU A 1 77 ? -9.084 4.209 22.256 1.00 96.00 77 LEU A C 1
ATOM 564 O O . LEU A 1 77 ? -9.906 3.970 23.139 1.00 96.00 77 LEU A O 1
ATOM 568 N N . ALA A 1 78 ? -7.982 4.923 22.500 1.00 95.81 78 ALA A N 1
ATOM 569 C CA . ALA A 1 78 ? -7.677 5.483 23.816 1.00 95.81 78 ALA A CA 1
ATOM 570 C C . ALA A 1 78 ? -8.756 6.477 24.284 1.00 95.81 78 ALA A C 1
ATOM 572 O O . ALA A 1 78 ? -9.218 6.400 25.423 1.00 95.81 78 ALA A O 1
ATOM 573 N N . ILE A 1 79 ? -9.215 7.366 23.394 1.00 97.25 79 ILE A N 1
ATOM 574 C CA . ILE A 1 79 ? -10.292 8.325 23.689 1.00 97.25 79 ILE A CA 1
ATOM 575 C C . ILE A 1 79 ? -11.629 7.606 23.937 1.00 97.25 79 ILE A C 1
ATOM 577 O O . ILE A 1 79 ? -12.381 7.999 24.829 1.00 97.25 79 ILE A O 1
ATOM 581 N N . ALA A 1 80 ? -11.951 6.569 23.160 1.00 97.06 80 ALA A N 1
ATOM 582 C CA . ALA A 1 80 ? -13.171 5.781 23.339 1.00 97.06 80 ALA A CA 1
ATOM 583 C C . ALA A 1 80 ? -13.168 5.027 24.682 1.00 97.06 80 ALA A C 1
ATOM 585 O O . ALA A 1 80 ? -14.123 5.136 25.449 1.00 97.06 80 ALA A O 1
ATOM 586 N N . ARG A 1 81 ? -12.054 4.372 25.039 1.00 97.38 81 ARG A N 1
ATOM 587 C CA . ARG A 1 81 ? -11.880 3.708 26.344 1.00 97.38 81 ARG A CA 1
ATOM 588 C C . ARG A 1 81 ? -11.989 4.685 27.517 1.00 97.38 81 ARG A C 1
ATOM 590 O O . ARG A 1 81 ? -12.592 4.351 28.533 1.00 97.38 81 ARG A O 1
ATOM 597 N N . ALA A 1 82 ? -11.462 5.903 27.375 1.00 97.12 82 ALA A N 1
ATOM 598 C CA . ALA A 1 82 ? -11.615 6.946 28.389 1.00 97.12 82 ALA A CA 1
ATOM 599 C C . ALA A 1 82 ? -13.084 7.374 28.577 1.00 97.12 82 ALA A C 1
ATOM 601 O O . ALA A 1 82 ? -13.521 7.579 29.709 1.00 97.12 82 ALA A O 1
ATOM 602 N N . ARG A 1 83 ? -13.863 7.467 27.487 1.00 97.31 83 ARG A N 1
ATOM 603 C CA . ARG A 1 83 ? -15.309 7.756 27.542 1.00 97.31 83 ARG A CA 1
ATOM 604 C C . ARG A 1 83 ? -16.093 6.639 28.236 1.00 97.31 83 ARG A C 1
ATOM 606 O O . ARG A 1 83 ? -16.910 6.944 29.104 1.00 97.31 83 ARG A O 1
ATOM 613 N N . VAL A 1 84 ? -15.790 5.375 27.920 1.00 97.75 84 VAL A N 1
ATOM 614 C CA . VAL A 1 84 ? -16.361 4.207 28.614 1.00 97.75 84 VAL A CA 1
ATOM 615 C C . VAL A 1 84 ? -16.071 4.289 30.111 1.00 97.75 84 VAL A C 1
ATOM 617 O O . VAL A 1 84 ? -16.999 4.223 30.910 1.00 97.75 84 VAL A O 1
ATOM 620 N N . ALA A 1 85 ? -14.814 4.521 30.503 1.00 97.19 85 ALA A N 1
ATOM 621 C CA . ALA A 1 85 ? -14.430 4.613 31.911 1.00 97.19 85 ALA A CA 1
ATOM 622 C C . ALA A 1 85 ? -15.174 5.731 32.669 1.00 97.19 85 ALA A C 1
ATOM 624 O O . ALA A 1 85 ? -15.649 5.510 33.783 1.00 97.19 85 ALA A O 1
ATOM 625 N N . ASP A 1 86 ? -15.326 6.916 32.067 1.00 97.25 86 ASP A N 1
ATOM 626 C CA . ASP A 1 86 ? -16.077 8.026 32.671 1.00 97.25 86 ASP A CA 1
ATOM 627 C C . ASP A 1 86 ? -17.578 7.707 32.810 1.00 97.25 86 ASP A C 1
ATOM 629 O O . ASP A 1 86 ? -18.183 7.991 33.848 1.00 97.25 86 ASP A O 1
ATOM 633 N N . THR A 1 87 ? -18.187 7.084 31.796 1.00 95.69 87 THR A N 1
ATOM 634 C CA . THR A 1 87 ? -19.599 6.671 31.849 1.00 95.69 87 THR A CA 1
ATOM 635 C C . THR A 1 87 ? -19.819 5.570 32.886 1.00 95.69 87 THR A C 1
ATOM 637 O O . THR A 1 87 ? -20.741 5.689 33.692 1.00 95.69 87 THR A O 1
ATOM 640 N N . THR A 1 88 ? -18.942 4.564 32.953 1.00 96.38 88 THR A N 1
ATOM 641 C CA . THR A 1 88 ? -18.969 3.517 33.988 1.00 96.38 88 THR A CA 1
ATOM 642 C C . THR A 1 88 ? -18.899 4.123 35.387 1.00 96.38 88 THR A C 1
ATOM 644 O O . THR A 1 88 ? -19.765 3.853 36.214 1.00 96.38 88 THR A O 1
ATOM 647 N N . ALA A 1 89 ? -17.969 5.052 35.629 1.00 95.94 89 ALA A N 1
ATOM 648 C CA . ALA A 1 89 ? -17.854 5.731 36.920 1.00 95.94 89 ALA A CA 1
ATOM 649 C C . ALA A 1 89 ? -19.087 6.590 37.271 1.00 95.94 89 ALA A C 1
ATOM 651 O O . ALA A 1 89 ? -19.341 6.879 38.442 1.00 95.94 89 ALA A O 1
ATOM 652 N N . LYS A 1 90 ? -19.847 7.077 36.280 1.00 93.75 90 LYS A N 1
ATOM 653 C CA . LYS A 1 90 ? -21.130 7.772 36.510 1.00 93.75 90 LYS A CA 1
ATOM 654 C C . LYS A 1 90 ? -22.244 6.794 36.875 1.00 93.75 90 LYS A C 1
ATOM 656 O O . LYS A 1 90 ? -23.041 7.123 37.749 1.00 93.75 90 LYS A O 1
ATOM 661 N N . VAL A 1 91 ? -22.292 5.631 36.222 1.00 92.06 91 VAL A N 1
ATOM 662 C CA . VAL A 1 91 ? -23.248 4.560 36.539 1.00 92.06 91 VAL A CA 1
ATOM 663 C C . VAL A 1 91 ? -23.011 4.059 37.962 1.00 92.06 91 VAL A C 1
ATOM 665 O O . VAL A 1 91 ? -23.944 4.079 38.756 1.00 92.06 91 VAL A O 1
ATOM 668 N N . GLU A 1 92 ? -21.769 3.726 38.321 1.00 91.75 92 GLU A N 1
ATOM 669 C CA . GLU A 1 92 ? -21.399 3.279 39.674 1.00 91.75 92 GLU A CA 1
ATOM 670 C C . GLU A 1 92 ? -21.831 4.285 40.747 1.00 91.75 92 GLU A C 1
ATOM 672 O O . GLU A 1 92 ? -22.533 3.922 41.684 1.00 91.75 92 GLU A O 1
ATOM 677 N N . ARG A 1 93 ? -21.533 5.578 40.558 1.00 90.69 93 ARG A N 1
ATOM 678 C CA . ARG A 1 93 ? -21.942 6.629 41.507 1.00 90.69 93 ARG A CA 1
ATOM 679 C C . ARG A 1 93 ? -23.454 6.727 41.711 1.00 90.69 93 ARG A C 1
ATOM 681 O O . ARG A 1 93 ? -23.892 7.040 42.815 1.00 90.69 93 ARG A O 1
ATOM 688 N N . ILE A 1 94 ? -24.251 6.531 40.660 1.00 87.06 94 ILE A N 1
ATOM 689 C CA . ILE A 1 94 ? -25.717 6.551 40.774 1.00 87.06 94 ILE A CA 1
ATOM 690 C C . ILE A 1 94 ? -26.203 5.293 41.490 1.00 87.06 94 ILE A C 1
ATOM 692 O O . ILE A 1 94 ? -27.062 5.395 42.362 1.00 87.06 94 ILE A O 1
ATOM 696 N N . THR A 1 95 ? -25.632 4.136 41.162 1.00 84.94 95 THR A N 1
ATOM 697 C CA . THR A 1 95 ? -25.939 2.862 41.818 1.00 84.94 95 THR A CA 1
ATOM 698 C C . THR A 1 95 ? -25.641 2.925 43.315 1.00 84.94 95 THR A C 1
ATOM 700 O O . THR A 1 95 ? -26.506 2.585 44.118 1.00 84.94 95 THR A O 1
ATOM 703 N N . ASP A 1 96 ? -24.476 3.444 43.704 1.00 86.81 96 ASP A N 1
ATOM 704 C CA . ASP A 1 96 ? -24.096 3.615 45.110 1.00 86.81 96 ASP A CA 1
ATOM 705 C C . ASP A 1 96 ? -25.052 4.563 45.845 1.00 86.81 96 ASP A C 1
ATOM 707 O O . ASP A 1 96 ? -25.479 4.279 46.964 1.00 86.81 96 ASP A O 1
ATOM 711 N N . ALA A 1 97 ? -25.439 5.673 45.206 1.00 83.19 97 ALA A N 1
ATOM 712 C CA . ALA A 1 97 ? -26.397 6.616 45.776 1.00 83.19 97 ALA A CA 1
ATOM 713 C C . ALA A 1 97 ? -27.793 5.996 45.967 1.00 83.19 97 ALA A C 1
ATOM 715 O O . ALA A 1 97 ? -28.455 6.296 46.955 1.00 83.19 97 ALA A O 1
ATOM 716 N N . MET A 1 98 ? -28.230 5.125 45.051 1.00 78.06 98 MET A N 1
ATOM 717 C CA . MET A 1 98 ? -29.501 4.402 45.167 1.00 78.06 98 MET A CA 1
ATOM 718 C C . MET A 1 98 ? -29.468 3.333 46.263 1.00 78.06 98 MET A C 1
ATOM 720 O O . MET A 1 98 ? -30.470 3.131 46.937 1.00 78.06 98 MET A O 1
ATOM 724 N N . LEU A 1 99 ? -28.333 2.654 46.451 1.00 80.00 99 LEU A N 1
ATOM 725 C CA . LEU A 1 99 ? -28.164 1.649 47.506 1.00 80.00 99 LEU A CA 1
ATOM 726 C C . LEU A 1 99 ? -28.065 2.263 48.910 1.00 80.00 99 LEU A C 1
ATOM 728 O O . LEU A 1 99 ? -28.349 1.578 49.887 1.00 80.00 99 LEU A O 1
ATOM 732 N N . ALA A 1 100 ? -27.658 3.530 49.016 1.00 80.25 100 ALA A N 1
ATOM 733 C CA . ALA A 1 100 ? -27.561 4.252 50.283 1.00 80.25 100 ALA A CA 1
ATOM 734 C C . ALA A 1 100 ? -28.899 4.853 50.769 1.00 80.25 100 ALA A C 1
ATOM 736 O O . ALA A 1 100 ? -28.964 5.332 51.902 1.00 80.25 100 ALA A O 1
ATOM 737 N N . ASP A 1 101 ? -29.945 4.864 49.935 1.00 69.56 101 ASP A N 1
ATOM 738 C CA . ASP A 1 101 ? -31.264 5.413 50.271 1.00 69.56 101 ASP A CA 1
ATOM 739 C C . ASP A 1 101 ? -32.216 4.290 50.738 1.00 69.56 101 ASP A C 1
ATOM 741 O O . ASP A 1 101 ? -32.768 3.532 49.940 1.00 69.56 101 ASP A O 1
ATOM 745 N N . ASP A 1 102 ? -32.419 4.179 52.057 1.00 59.38 102 ASP A N 1
ATOM 746 C CA . ASP A 1 102 ? -33.236 3.142 52.725 1.00 59.38 102 ASP A CA 1
ATOM 747 C C . ASP A 1 102 ? -34.755 3.246 52.438 1.00 59.38 102 ASP A C 1
ATOM 749 O O . ASP A 1 102 ? -35.560 2.481 52.976 1.00 59.38 102 ASP A O 1
ATOM 753 N N . THR A 1 103 ? -35.187 4.201 51.608 1.00 63.91 103 THR A N 1
ATOM 754 C CA . THR A 1 103 ? -36.609 4.469 51.331 1.00 63.91 103 THR A CA 1
ATOM 755 C C . THR A 1 103 ? -37.235 3.544 50.279 1.00 63.91 103 THR A C 1
ATOM 757 O O . THR A 1 103 ? -38.456 3.540 50.118 1.00 63.91 103 THR A O 1
ATOM 760 N N . GLY A 1 104 ? -36.436 2.696 49.620 1.00 60.56 104 GLY A N 1
ATOM 761 C CA . GLY A 1 104 ? -36.901 1.550 48.828 1.00 60.56 104 GLY A CA 1
ATOM 762 C C . GLY A 1 104 ? -37.487 1.862 47.445 1.00 60.56 104 GLY A C 1
ATOM 763 O O . GLY A 1 104 ? -37.722 0.923 46.686 1.00 60.56 104 GLY A O 1
ATOM 764 N N . ASP A 1 105 ? -37.686 3.135 47.082 1.00 67.38 105 ASP A N 1
ATOM 765 C CA . ASP A 1 105 ? -38.185 3.525 45.758 1.00 67.38 105 ASP A CA 1
ATOM 766 C C . ASP A 1 105 ? -37.369 4.689 45.175 1.00 67.38 105 ASP A C 1
ATOM 768 O O . ASP A 1 105 ? -37.431 5.831 45.636 1.00 67.38 105 ASP A O 1
ATOM 772 N N . ALA A 1 106 ? -36.561 4.395 44.154 1.00 69.19 106 ALA A N 1
ATOM 773 C CA . ALA A 1 106 ? -35.692 5.385 43.533 1.00 69.19 106 ALA A CA 1
ATOM 774 C C . ALA A 1 106 ? -36.513 6.377 42.688 1.00 69.19 106 ALA A C 1
ATOM 776 O O . ALA A 1 106 ? -37.332 5.955 41.864 1.00 69.19 106 ALA A O 1
ATOM 777 N N . PRO A 1 107 ? -36.275 7.700 42.791 1.00 80.44 107 PRO A N 1
ATOM 778 C CA . PRO A 1 107 ? -37.076 8.672 42.059 1.00 80.44 107 PRO A CA 1
ATOM 779 C C . PRO A 1 107 ? -37.026 8.434 40.542 1.00 80.44 107 PRO A C 1
ATOM 781 O O . PRO A 1 107 ? -35.962 8.201 39.965 1.00 80.44 107 PRO A O 1
ATOM 784 N N . ALA A 1 108 ? -38.165 8.579 39.858 1.00 82.00 108 ALA A N 1
ATOM 785 C CA . ALA A 1 108 ? -38.293 8.287 38.423 1.00 82.00 108 ALA A CA 1
ATOM 786 C C . ALA A 1 108 ? -37.261 9.018 37.534 1.00 82.00 108 ALA A C 1
ATOM 788 O O . ALA A 1 108 ? -36.848 8.504 36.492 1.00 82.00 108 ALA A O 1
ATOM 789 N N . ALA A 1 109 ? -36.812 10.208 37.947 1.00 80.56 109 ALA A N 1
ATOM 790 C CA . ALA A 1 109 ? -35.763 10.957 37.259 1.00 80.56 109 ALA A CA 1
ATOM 791 C C . ALA A 1 109 ? -34.385 10.264 37.321 1.00 80.56 109 ALA A C 1
ATOM 793 O O . ALA A 1 109 ? -33.664 10.284 36.322 1.00 80.56 109 ALA A O 1
ATOM 794 N N . PHE A 1 110 ? -34.044 9.619 38.444 1.00 81.94 110 PHE A N 1
ATOM 795 C CA . PHE A 1 110 ? -32.816 8.831 38.598 1.00 81.94 110 PHE A CA 1
ATOM 796 C C . PHE A 1 110 ? -32.870 7.566 37.749 1.00 81.94 110 PHE A C 1
ATOM 798 O O . PHE A 1 110 ? -31.951 7.320 36.973 1.00 81.94 110 PHE A O 1
ATOM 805 N N . MET A 1 111 ? -33.986 6.833 37.799 1.00 83.31 111 MET A N 1
ATOM 806 C CA . MET A 1 111 ? -34.191 5.636 36.974 1.00 83.31 111 MET A CA 1
ATOM 807 C C . MET A 1 111 ? -34.094 5.942 35.475 1.00 83.31 111 MET A C 1
ATOM 809 O O . MET A 1 111 ? -33.500 5.176 34.716 1.00 83.31 111 MET A O 1
ATOM 813 N N . ARG A 1 112 ? -34.636 7.084 35.030 1.00 88.00 112 ARG A N 1
ATOM 814 C CA . ARG A 1 112 ? -34.482 7.541 33.643 1.00 88.00 112 ARG A CA 1
ATOM 815 C C . ARG A 1 112 ? -33.016 7.819 33.306 1.00 88.00 112 ARG A C 1
ATOM 817 O O . ARG A 1 112 ? -32.543 7.370 32.268 1.00 88.00 112 ARG A O 1
ATOM 824 N N . ARG A 1 113 ? -32.294 8.525 34.182 1.00 88.19 113 ARG A N 1
ATOM 825 C CA . ARG A 1 113 ? -30.892 8.886 33.946 1.00 88.19 113 ARG A CA 1
ATOM 826 C C . ARG A 1 113 ? -29.955 7.677 33.950 1.00 88.19 113 ARG A C 1
ATOM 828 O O . ARG A 1 113 ? -29.036 7.641 33.139 1.00 88.19 113 ARG A O 1
ATOM 835 N N . ALA A 1 114 ? -30.200 6.698 34.818 1.00 88.31 114 ALA A N 1
ATOM 836 C CA . ALA A 1 114 ? -29.466 5.437 34.841 1.00 88.31 114 ALA A CA 1
ATOM 837 C C . ALA A 1 114 ? -29.612 4.698 33.502 1.00 88.31 114 ALA A C 1
ATOM 839 O O . ALA A 1 114 ? -28.609 4.395 32.866 1.00 88.31 114 ALA A O 1
ATOM 840 N N . ARG A 1 115 ? -30.848 4.547 33.000 1.00 89.81 115 ARG A N 1
ATOM 841 C CA . ARG A 1 115 ? -31.111 3.919 31.691 1.00 89.81 115 ARG A CA 1
ATOM 842 C C . ARG A 1 115 ? -30.440 4.648 30.526 1.00 89.81 115 ARG A C 1
ATOM 844 O O . ARG A 1 115 ? -29.927 4.005 29.618 1.00 89.81 115 ARG A O 1
ATOM 851 N N . GLU A 1 116 ? -30.436 5.982 30.534 1.00 93.69 116 GLU A N 1
ATOM 852 C CA . GLU A 1 116 ? -29.728 6.779 29.519 1.00 93.69 116 GLU A CA 1
ATOM 853 C C . GLU A 1 116 ? -28.213 6.523 29.542 1.00 93.69 116 GLU A C 1
ATOM 855 O O . GLU A 1 116 ? -27.591 6.400 28.488 1.00 93.69 116 GLU A O 1
ATOM 860 N N . LEU A 1 117 ? -27.612 6.445 30.734 1.00 94.06 117 LEU A N 1
ATOM 861 C CA . LEU A 1 117 ? -26.181 6.178 30.888 1.00 94.06 117 LEU A CA 1
ATOM 862 C C . LEU A 1 117 ? -25.822 4.741 30.504 1.00 94.06 117 LEU A C 1
ATOM 864 O O . LEU A 1 117 ? -24.809 4.548 29.844 1.00 94.06 117 LEU A O 1
ATOM 868 N N . GLU A 1 118 ? -26.653 3.759 30.850 1.00 93.56 118 GLU A N 1
ATOM 869 C CA . GLU A 1 118 ? -26.481 2.361 30.434 1.00 93.56 118 GLU A CA 1
ATOM 870 C C . GLU A 1 118 ? -26.568 2.203 28.911 1.00 93.56 118 GLU A C 1
ATOM 872 O O . GLU A 1 118 ? -25.734 1.524 28.314 1.00 93.56 118 GLU A O 1
ATOM 877 N N . ALA A 1 119 ? -27.527 2.875 28.264 1.00 95.56 119 ALA A N 1
ATOM 878 C CA . ALA A 1 119 ? -27.624 2.887 26.806 1.00 95.56 119 ALA A CA 1
ATOM 879 C C . ALA A 1 119 ? -26.380 3.525 26.172 1.00 95.56 119 ALA A C 1
ATOM 881 O O . ALA A 1 119 ? -25.792 2.961 25.250 1.00 95.56 119 ALA A O 1
ATOM 882 N N . SER A 1 120 ? -25.930 4.663 26.713 1.00 95.06 120 SER A N 1
ATOM 883 C CA . SER A 1 120 ? -24.713 5.323 26.237 1.00 95.06 120 SER A CA 1
ATOM 884 C C . SER A 1 120 ? -23.465 4.460 26.442 1.00 95.06 120 SER A C 1
ATOM 886 O O . SER A 1 120 ? -22.600 4.426 25.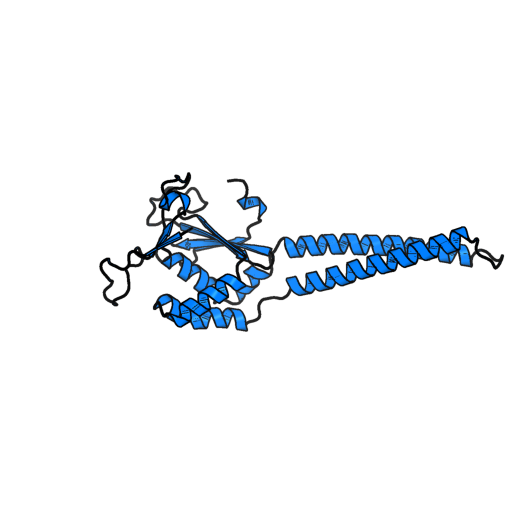572 1.00 95.06 120 SER A O 1
ATOM 888 N N . LEU A 1 121 ? -23.377 3.735 27.559 1.00 96.12 121 LEU A N 1
ATOM 889 C CA . LEU A 1 121 ? -22.280 2.814 27.844 1.00 96.12 121 LEU A CA 1
ATOM 890 C C . LEU A 1 121 ? -22.248 1.659 26.836 1.00 96.12 121 LEU A C 1
ATOM 892 O O . LEU A 1 121 ? -21.179 1.330 26.330 1.00 96.12 121 LEU A O 1
ATOM 896 N N . ALA A 1 122 ? -23.406 1.082 26.504 1.00 96.38 122 ALA A N 1
ATOM 897 C CA . ALA A 1 122 ? -23.500 0.015 25.512 1.00 96.38 122 ALA A CA 1
ATOM 898 C C . ALA A 1 122 ? -23.053 0.482 24.114 1.00 96.38 122 ALA A C 1
ATOM 900 O O . ALA A 1 122 ? -22.298 -0.219 23.441 1.00 96.38 122 ALA A O 1
ATOM 901 N N . GLU A 1 123 ? -23.463 1.682 23.693 1.00 96.94 123 GLU A N 1
ATOM 902 C CA . GLU A 1 123 ? -23.020 2.281 22.427 1.00 96.94 123 GLU A CA 1
ATOM 903 C C . GLU A 1 123 ? -21.509 2.554 22.413 1.00 96.94 123 GLU A C 1
ATOM 905 O O . GLU A 1 123 ? -20.826 2.232 21.441 1.00 96.94 123 GLU A O 1
ATOM 910 N N . GLN A 1 124 ? -20.968 3.107 23.502 1.00 97.25 124 GLN A N 1
ATOM 911 C CA . GLN A 1 124 ? -19.535 3.383 23.627 1.00 97.25 124 GLN A CA 1
ATOM 912 C C . GLN A 1 124 ? -18.700 2.095 23.652 1.00 97.25 124 GLN A C 1
ATOM 914 O O . GLN A 1 124 ? -17.613 2.064 23.077 1.00 97.25 124 GLN A O 1
ATOM 919 N N . GLN A 1 125 ? -19.200 1.025 24.276 1.00 97.19 125 GLN A N 1
ATOM 920 C CA . GLN A 1 125 ? -18.525 -0.272 24.270 1.00 97.19 125 GLN A CA 1
ATOM 921 C C . GLN A 1 125 ? -18.499 -0.874 22.860 1.00 97.19 125 GLN A C 1
ATOM 923 O O . GLN A 1 125 ? -17.458 -1.353 22.424 1.00 97.19 125 GLN A O 1
ATOM 928 N N . ALA A 1 126 ? -19.595 -0.758 22.104 1.00 96.81 126 ALA A N 1
ATOM 929 C CA . ALA A 1 126 ? -19.615 -1.172 20.703 1.00 96.81 126 ALA A CA 1
ATOM 930 C C . ALA A 1 126 ? -18.629 -0.362 19.830 1.00 96.81 126 ALA A C 1
ATOM 932 O O . ALA A 1 126 ? -18.014 -0.924 18.924 1.00 96.81 126 ALA A O 1
ATOM 933 N N . GLU A 1 127 ? -18.439 0.937 20.107 1.00 96.62 127 GLU A N 1
ATOM 934 C CA . GLU A 1 127 ? -17.406 1.767 19.455 1.00 96.62 127 GLU A CA 1
ATOM 935 C C . GLU A 1 127 ? -15.992 1.245 19.768 1.00 96.62 127 GLU A C 1
ATOM 937 O O . GLU A 1 127 ? -15.170 1.126 18.858 1.00 96.62 127 GLU A O 1
ATOM 942 N N . VAL A 1 128 ? -15.712 0.899 21.031 1.00 97.31 128 VAL A N 1
ATOM 943 C CA . VAL A 1 128 ? -14.430 0.302 21.447 1.00 97.31 128 VAL A CA 1
ATOM 944 C C . VAL A 1 128 ? -14.183 -1.017 20.718 1.00 97.31 128 VAL A C 1
ATOM 946 O O . VAL A 1 128 ? -13.136 -1.164 20.092 1.00 97.31 128 VAL A O 1
ATOM 949 N N . ASP A 1 129 ? -15.151 -1.931 20.729 1.00 96.12 129 ASP A N 1
ATOM 950 C CA . ASP A 1 129 ? -15.016 -3.252 20.109 1.00 96.12 129 ASP A CA 1
ATOM 951 C C . ASP A 1 129 ? -14.773 -3.138 18.590 1.00 96.12 129 ASP A C 1
ATOM 953 O O . ASP A 1 129 ? -13.940 -3.847 18.017 1.00 96.12 129 ASP A O 1
ATOM 957 N N . ALA A 1 130 ? -15.455 -2.199 17.923 1.00 94.06 130 ALA A N 1
ATOM 958 C CA . ALA A 1 130 ? -15.256 -1.927 16.502 1.00 94.06 130 ALA A CA 1
ATOM 959 C C . ALA A 1 130 ? -13.853 -1.369 16.203 1.00 94.06 130 ALA A C 1
ATOM 961 O O . ALA A 1 130 ? -13.206 -1.805 15.246 1.00 94.06 130 ALA A O 1
ATOM 962 N N . LEU A 1 131 ? -13.366 -0.431 17.023 1.00 93.19 131 LEU A N 1
ATOM 963 C CA . LEU A 1 131 ? -12.026 0.145 16.882 1.00 93.19 131 LEU A CA 1
ATOM 964 C C . LEU A 1 131 ? -10.924 -0.888 17.157 1.00 93.19 131 LEU A C 1
ATOM 966 O O . LEU A 1 131 ? -9.905 -0.882 16.467 1.00 93.19 131 LEU A O 1
ATOM 970 N N . GLU A 1 132 ? -11.120 -1.790 18.121 1.00 91.62 132 GLU A N 1
ATOM 971 C CA . GLU A 1 132 ? -10.195 -2.896 18.396 1.00 91.62 132 GLU A CA 1
ATOM 972 C C . GLU A 1 132 ? -10.112 -3.873 17.222 1.00 91.62 132 GLU A C 1
ATOM 974 O O . GLU A 1 132 ? -9.012 -4.261 16.817 1.00 91.62 132 GLU A O 1
ATOM 979 N N . LEU A 1 133 ? -11.257 -4.223 16.628 1.00 88.31 133 LEU A N 1
ATOM 980 C CA . LEU A 1 133 ? -11.307 -5.078 15.445 1.00 88.31 133 LEU A CA 1
ATOM 981 C C . LEU A 1 133 ? -10.605 -4.427 14.244 1.00 88.31 133 LEU A C 1
ATOM 983 O O . LEU A 1 133 ? -9.835 -5.089 13.544 1.00 88.31 133 LEU A O 1
ATOM 987 N N . GLU A 1 134 ? -10.842 -3.134 14.004 1.00 85.06 134 GLU A N 1
ATOM 988 C CA . GLU A 1 134 ? -10.191 -2.408 12.910 1.00 85.06 134 GLU A CA 1
ATOM 989 C C . GLU A 1 134 ? -8.674 -2.307 13.127 1.00 85.06 134 GLU A C 1
ATOM 991 O O . GLU A 1 134 ? -7.901 -2.562 12.200 1.00 85.06 134 GLU A O 1
ATOM 996 N N . LEU A 1 135 ? -8.233 -2.005 14.352 1.00 84.56 135 LEU A N 1
ATOM 997 C CA . LEU A 1 135 ? -6.812 -1.943 14.691 1.00 84.56 135 LEU A CA 1
ATOM 998 C C . LEU A 1 135 ? -6.130 -3.305 14.498 1.00 84.56 135 LEU A C 1
ATOM 1000 O O . LEU A 1 135 ? -5.052 -3.369 13.908 1.00 84.56 135 LEU A O 1
ATOM 1004 N N . ALA A 1 136 ? -6.774 -4.399 14.915 1.00 81.06 136 ALA A N 1
ATOM 1005 C CA . ALA A 1 136 ? -6.267 -5.755 14.705 1.00 81.06 136 ALA A CA 1
ATOM 1006 C C . ALA A 1 136 ? -6.157 -6.117 13.212 1.00 81.06 136 ALA A C 1
ATOM 1008 O O . ALA A 1 136 ? -5.196 -6.768 12.797 1.00 81.06 136 ALA A O 1
ATOM 1009 N N . ALA A 1 137 ? -7.105 -5.669 12.384 1.00 77.75 137 ALA A N 1
ATOM 1010 C CA . ALA A 1 137 ? -7.053 -5.879 10.939 1.00 77.75 137 ALA A CA 1
ATOM 1011 C C . ALA A 1 137 ? -5.876 -5.127 10.288 1.00 77.75 137 ALA A C 1
ATOM 1013 O O . ALA A 1 137 ? -5.175 -5.688 9.437 1.00 77.75 137 ALA A O 1
ATOM 1014 N N . VAL A 1 138 ? -5.633 -3.880 10.708 1.00 72.62 138 VAL A N 1
ATOM 1015 C CA . VAL A 1 138 ? -4.525 -3.046 10.211 1.00 72.62 138 VAL A CA 1
ATOM 1016 C C . VAL A 1 138 ? -3.167 -3.575 10.677 1.00 72.62 138 VAL A C 1
ATOM 1018 O O . VAL A 1 138 ? -2.232 -3.607 9.882 1.00 72.62 138 VAL A O 1
ATOM 1021 N N . ALA A 1 139 ? -3.072 -4.068 11.914 1.00 66.25 139 ALA A N 1
ATOM 1022 C CA . ALA A 1 139 ? -1.846 -4.615 12.497 1.00 66.25 139 ALA A CA 1
ATOM 1023 C C . ALA A 1 139 ? -1.428 -5.991 11.939 1.00 66.25 139 ALA A C 1
ATOM 1025 O O . ALA A 1 139 ? -0.397 -6.530 12.338 1.00 66.25 139 ALA A O 1
ATOM 1026 N N . SER A 1 140 ? -2.201 -6.590 11.025 1.00 65.62 140 SER A N 1
ATOM 1027 C CA . SER A 1 140 ? -1.818 -7.867 10.419 1.00 65.62 140 SER A CA 1
ATOM 1028 C C . SER A 1 140 ? -0.588 -7.705 9.512 1.00 65.62 140 SER A C 1
ATOM 1030 O O . SER A 1 140 ? -0.676 -7.163 8.407 1.00 65.62 140 SER A O 1
ATOM 1032 N N . SER A 1 141 ? 0.573 -8.206 9.944 1.00 62.75 141 SER A N 1
ATOM 1033 C CA . SER A 1 141 ? 1.770 -8.281 9.096 1.00 62.75 141 SER A CA 1
ATOM 1034 C C . SER A 1 141 ? 1.470 -9.084 7.816 1.00 62.75 141 SER A C 1
ATOM 1036 O O . SER A 1 141 ? 0.653 -10.015 7.834 1.00 62.75 141 SER A O 1
ATOM 1038 N N . PRO A 1 142 ? 2.094 -8.753 6.672 1.00 62.91 142 PRO A N 1
ATOM 1039 C CA . PRO A 1 142 ? 1.948 -9.547 5.460 1.00 62.91 142 PRO A CA 1
ATOM 1040 C C . PRO A 1 142 ? 2.388 -10.982 5.734 1.00 62.91 142 PRO A C 1
ATOM 1042 O O . PRO A 1 142 ? 3.408 -11.235 6.379 1.00 62.91 142 PRO A O 1
ATOM 1045 N N . THR A 1 143 ? 1.631 -11.943 5.214 1.00 65.44 143 THR A N 1
ATOM 1046 C CA . THR A 1 143 ? 2.028 -13.341 5.335 1.00 65.44 143 THR A CA 1
ATOM 1047 C C . THR A 1 143 ? 3.285 -13.594 4.491 1.00 65.44 143 THR A C 1
ATOM 1049 O O . THR A 1 143 ? 3.418 -13.022 3.403 1.00 65.44 143 THR A O 1
ATOM 1052 N N . PRO A 1 144 ? 4.189 -14.498 4.918 1.00 74.75 144 PRO A N 1
ATOM 1053 C CA . PRO A 1 144 ? 5.353 -14.916 4.123 1.00 74.75 144 PRO A CA 1
ATOM 1054 C C . PRO A 1 144 ? 5.007 -15.334 2.681 1.00 74.75 144 PRO A C 1
ATOM 1056 O O . PRO A 1 144 ? 5.822 -15.209 1.768 1.00 74.75 144 PRO A O 1
ATOM 1059 N N . ALA A 1 145 ? 3.767 -15.782 2.454 1.00 82.75 145 ALA A N 1
ATOM 1060 C CA . ALA A 1 145 ? 3.239 -16.127 1.140 1.00 82.75 145 ALA A CA 1
ATOM 1061 C C . ALA A 1 145 ? 3.215 -14.945 0.151 1.00 82.75 145 ALA A C 1
ATOM 1063 O O . ALA A 1 145 ? 3.429 -15.157 -1.041 1.00 82.75 145 ALA A O 1
ATOM 1064 N N . VAL A 1 146 ? 2.988 -13.710 0.617 1.00 85.50 146 VAL A N 1
ATOM 1065 C CA . VAL A 1 146 ? 2.932 -12.531 -0.264 1.00 85.50 146 VAL A CA 1
ATOM 1066 C C . VAL A 1 146 ? 4.326 -12.177 -0.776 1.00 85.50 146 VAL A C 1
ATOM 1068 O O . VAL A 1 146 ? 4.503 -12.023 -1.981 1.00 85.50 146 VAL A O 1
ATOM 1071 N N . ALA A 1 147 ? 5.331 -12.117 0.104 1.00 88.25 147 ALA A N 1
ATOM 1072 C CA . ALA A 1 147 ? 6.718 -11.860 -0.297 1.00 88.25 147 ALA A CA 1
ATOM 1073 C C . ALA A 1 147 ? 7.236 -12.942 -1.259 1.00 88.25 147 ALA A C 1
ATOM 1075 O O . ALA A 1 147 ? 7.853 -12.640 -2.281 1.00 88.25 147 ALA A O 1
ATOM 1076 N N . LYS A 1 148 ? 6.878 -14.208 -1.006 1.00 91.81 148 LYS A N 1
ATOM 1077 C CA . LYS A 1 148 ? 7.170 -15.304 -1.932 1.00 91.81 148 LYS A CA 1
ATOM 1078 C C . LYS A 1 148 ? 6.524 -15.103 -3.308 1.00 91.81 148 LYS A C 1
ATOM 1080 O O . LYS A 1 148 ? 7.188 -15.321 -4.316 1.00 91.81 148 LYS A O 1
ATOM 1085 N N . ALA A 1 149 ? 5.266 -14.662 -3.369 1.00 93.62 149 ALA A N 1
ATOM 1086 C CA . ALA A 1 149 ? 4.594 -14.393 -4.641 1.00 93.62 149 ALA A CA 1
ATOM 1087 C C . ALA A 1 149 ? 5.298 -13.293 -5.456 1.00 93.62 149 ALA A C 1
ATOM 1089 O O . ALA A 1 149 ? 5.369 -13.392 -6.680 1.00 93.62 149 ALA A O 1
ATOM 1090 N N . TRP A 1 150 ? 5.857 -12.274 -4.795 1.00 95.38 150 TRP A N 1
ATOM 1091 C CA . TRP A 1 150 ? 6.702 -11.270 -5.447 1.00 95.38 150 TRP A CA 1
ATOM 1092 C C . TRP A 1 150 ? 8.013 -11.868 -5.971 1.00 95.38 150 TRP A C 1
ATOM 1094 O O . TRP A 1 150 ? 8.354 -11.653 -7.136 1.00 95.38 150 TRP A O 1
ATOM 1104 N N . ALA A 1 151 ? 8.711 -12.651 -5.143 1.00 94.56 151 ALA A N 1
ATOM 1105 C CA . ALA A 1 151 ? 9.972 -13.297 -5.507 1.00 94.56 151 ALA A CA 1
ATOM 1106 C C . ALA A 1 151 ? 9.816 -14.245 -6.711 1.00 94.56 151 ALA A C 1
ATOM 1108 O O . ALA A 1 151 ? 10.601 -14.189 -7.657 1.00 94.56 151 ALA A O 1
ATOM 1109 N N . ASP A 1 152 ? 8.753 -15.055 -6.727 1.00 96.44 152 ASP A N 1
ATOM 1110 C CA . ASP A 1 152 ? 8.486 -16.037 -7.784 1.00 96.44 152 ASP A CA 1
ATOM 1111 C C . ASP A 1 152 ? 8.233 -15.374 -9.163 1.00 96.44 152 ASP A C 1
ATOM 1113 O O . ASP A 1 152 ? 8.397 -16.011 -10.204 1.00 96.44 152 ASP A O 1
ATOM 1117 N N . LEU A 1 153 ? 7.853 -14.089 -9.202 1.00 96.44 153 LEU A N 1
ATOM 1118 C CA . LEU A 1 153 ? 7.583 -13.344 -10.441 1.00 96.44 153 LEU A CA 1
ATOM 1119 C C . LEU A 1 153 ? 8.782 -12.546 -10.962 1.00 96.44 153 LEU A C 1
ATOM 1121 O O . LEU A 1 153 ? 8.745 -12.061 -12.095 1.00 96.44 153 LEU A O 1
ATOM 1125 N N . GLN A 1 154 ? 9.834 -12.384 -10.162 1.00 94.06 154 GLN A N 1
ATOM 1126 C CA . GLN A 1 154 ? 10.909 -11.431 -10.421 1.00 94.06 154 GLN A CA 1
ATOM 1127 C C . GLN A 1 154 ? 11.631 -11.666 -11.754 1.00 94.06 154 GLN A C 1
ATOM 1129 O O . GLN A 1 154 ? 11.730 -10.750 -12.577 1.00 94.06 154 GLN A O 1
ATOM 1134 N N . GLU A 1 155 ? 12.087 -12.895 -11.999 1.00 94.12 155 GLU A N 1
ATOM 1135 C CA . GLU A 1 155 ? 12.790 -13.237 -13.240 1.00 94.12 155 GLU A CA 1
ATOM 1136 C C . GLU A 1 155 ? 11.871 -13.135 -14.465 1.00 94.12 155 GLU A C 1
ATOM 1138 O O . GLU A 1 155 ? 12.283 -12.623 -15.506 1.00 94.12 155 GLU A O 1
ATOM 1143 N N . GLY A 1 156 ? 10.596 -13.516 -14.334 1.00 94.12 156 GLY A N 1
ATOM 1144 C CA . GLY A 1 156 ? 9.612 -13.370 -15.411 1.00 94.12 156 GLY A CA 1
ATOM 1145 C C . GLY A 1 156 ? 9.356 -11.904 -15.773 1.00 94.12 156 GLY A C 1
ATOM 1146 O O . GLY A 1 156 ? 9.349 -11.539 -16.949 1.00 94.12 156 GLY A O 1
ATOM 1147 N N . VAL A 1 157 ? 9.223 -11.025 -14.775 1.00 93.94 157 VAL A N 1
ATOM 1148 C CA . VAL A 1 157 ? 9.069 -9.578 -14.997 1.00 93.94 157 VAL A CA 1
ATOM 1149 C C . VAL A 1 157 ? 10.301 -8.995 -15.693 1.00 93.94 157 VAL A C 1
ATOM 1151 O O . VAL A 1 157 ? 10.154 -8.259 -16.674 1.00 93.94 157 VAL A O 1
ATOM 1154 N N . LYS A 1 158 ? 11.504 -9.366 -15.241 1.00 91.19 158 LYS A N 1
ATOM 1155 C CA . LYS A 1 158 ? 12.783 -8.949 -15.838 1.00 91.19 158 LYS A CA 1
ATOM 1156 C C . LYS A 1 158 ? 12.933 -9.432 -17.284 1.00 91.19 158 LYS A C 1
ATOM 1158 O O . LYS A 1 158 ? 13.372 -8.667 -18.142 1.00 91.19 158 LYS A O 1
ATOM 1163 N N . GLY A 1 159 ? 12.506 -10.663 -17.565 1.00 91.62 159 GLY A N 1
ATOM 1164 C CA . GLY A 1 159 ? 12.475 -11.271 -18.898 1.00 91.62 159 GLY A CA 1
ATOM 1165 C C . GLY A 1 159 ? 11.354 -10.765 -19.812 1.00 91.62 159 GLY A C 1
ATOM 1166 O O . GLY A 1 159 ? 11.261 -11.191 -20.959 1.00 91.62 159 GLY A O 1
ATOM 1167 N N . LEU A 1 160 ? 10.517 -9.838 -19.336 1.00 90.06 160 LEU A N 1
ATOM 1168 C CA . LEU A 1 160 ? 9.338 -9.325 -20.035 1.00 90.06 160 LEU A CA 1
ATOM 1169 C C . LEU A 1 160 ? 8.261 -10.373 -20.345 1.00 90.06 160 LEU A C 1
ATOM 1171 O O . LEU A 1 160 ? 7.441 -10.142 -21.239 1.00 90.06 160 LEU A O 1
ATOM 1175 N N . ASP A 1 161 ? 8.221 -11.464 -19.581 1.00 94.25 161 ASP A N 1
ATOM 1176 C CA . ASP A 1 161 ? 7.201 -12.499 -19.705 1.00 94.25 161 ASP A CA 1
ATOM 1177 C C . ASP A 1 161 ? 5.795 -11.917 -19.494 1.00 94.25 161 ASP A C 1
ATOM 1179 O O . ASP A 1 161 ? 5.546 -11.112 -18.588 1.00 94.25 161 ASP A O 1
ATOM 1183 N N . TYR A 1 162 ? 4.869 -12.284 -20.377 1.00 93.31 162 TYR A N 1
ATOM 1184 C CA . TYR A 1 162 ? 3.546 -11.668 -20.415 1.00 93.31 162 TYR A CA 1
ATOM 1185 C C . TYR A 1 162 ? 2.714 -12.014 -19.175 1.00 93.31 162 TYR A C 1
ATOM 1187 O O . TYR A 1 162 ? 2.111 -11.120 -18.564 1.00 93.31 162 TYR A O 1
ATOM 1195 N N . ASP A 1 163 ? 2.712 -13.285 -18.777 1.00 95.12 163 ASP A N 1
ATOM 1196 C CA . ASP A 1 163 ? 1.905 -13.775 -17.662 1.00 95.12 163 ASP A CA 1
ATOM 1197 C C . ASP A 1 163 ? 2.465 -13.281 -16.331 1.00 95.12 163 ASP A C 1
ATOM 1199 O O . ASP A 1 163 ? 1.713 -12.767 -15.495 1.00 95.12 163 ASP A O 1
ATOM 1203 N N . ALA A 1 164 ? 3.789 -13.341 -16.159 1.00 96.31 164 ALA A N 1
ATOM 1204 C CA . ALA A 1 164 ? 4.458 -12.816 -14.977 1.00 96.31 164 ALA A CA 1
ATOM 1205 C C . ALA A 1 164 ? 4.171 -11.323 -14.790 1.00 96.31 164 ALA A C 1
ATOM 1207 O O . ALA A 1 164 ? 3.836 -10.882 -13.691 1.00 96.31 164 ALA A O 1
ATOM 1208 N N . ARG A 1 165 ? 4.208 -10.536 -15.873 1.00 94.62 165 ARG A N 1
ATOM 1209 C CA . ARG A 1 165 ? 3.892 -9.101 -15.818 1.00 94.62 165 ARG A CA 1
ATOM 1210 C C . ARG A 1 165 ? 2.426 -8.825 -15.534 1.00 94.62 165 ARG A C 1
ATOM 1212 O O . ARG A 1 165 ? 2.116 -7.824 -14.894 1.00 94.62 165 ARG A O 1
ATOM 1219 N N . THR A 1 166 ? 1.518 -9.672 -15.998 1.00 96.31 166 THR A N 1
ATOM 1220 C CA . THR A 1 166 ? 0.090 -9.532 -15.689 1.00 96.31 166 THR A CA 1
ATOM 1221 C C . THR A 1 166 ? -0.171 -9.791 -14.209 1.00 96.31 166 THR A C 1
ATOM 1223 O O . THR A 1 166 ? -0.812 -8.968 -13.558 1.00 96.31 166 THR A O 1
ATOM 1226 N N . LYS A 1 167 ? 0.424 -10.847 -13.647 1.00 95.75 167 LYS A N 1
ATOM 1227 C CA . LYS A 1 167 ? 0.357 -11.134 -12.206 1.00 95.75 167 LYS A CA 1
ATOM 1228 C C . LYS A 1 167 ? 1.030 -10.047 -11.366 1.00 95.75 167 LYS A C 1
ATOM 1230 O O . LYS A 1 167 ? 0.453 -9.600 -10.382 1.00 95.75 167 LYS A O 1
ATOM 1235 N N . ALA A 1 168 ? 2.195 -9.555 -11.785 1.00 95.50 168 ALA A N 1
ATOM 1236 C CA . ALA A 1 168 ? 2.891 -8.478 -11.085 1.00 95.50 168 ALA A CA 1
ATOM 1237 C C . ALA A 1 168 ? 2.071 -7.179 -11.059 1.00 95.50 168 ALA A C 1
ATOM 1239 O O . ALA A 1 168 ? 2.020 -6.512 -10.032 1.00 95.50 168 ALA A O 1
ATOM 1240 N N . ARG A 1 169 ? 1.365 -6.831 -12.148 1.00 94.62 169 ARG A N 1
ATOM 1241 C CA . ARG A 1 169 ? 0.442 -5.679 -12.145 1.00 94.62 169 ARG A CA 1
ATOM 1242 C C . ARG A 1 169 ? -0.666 -5.835 -11.107 1.00 94.62 169 ARG A C 1
ATOM 1244 O O . ARG A 1 169 ? -0.992 -4.853 -10.449 1.00 94.62 169 ARG A O 1
ATOM 1251 N N . GLN A 1 170 ? -1.213 -7.041 -10.961 1.00 94.25 170 GLN A N 1
ATOM 1252 C CA . GLN A 1 170 ? -2.221 -7.322 -9.943 1.00 94.25 170 GLN A CA 1
ATOM 1253 C C . GLN A 1 170 ? -1.636 -7.158 -8.533 1.00 94.25 170 GLN A C 1
ATOM 1255 O O . GLN A 1 170 ? -2.201 -6.424 -7.731 1.00 94.25 170 GLN A O 1
ATOM 1260 N N . LEU A 1 171 ? -0.450 -7.717 -8.261 1.00 94.06 171 LEU A N 1
ATOM 1261 C CA . LEU A 1 171 ? 0.217 -7.539 -6.965 1.00 94.06 171 LEU A CA 1
ATOM 1262 C C . LEU A 1 171 ? 0.515 -6.068 -6.646 1.00 94.06 171 LEU A C 1
ATOM 1264 O O . LEU A 1 171 ? 0.297 -5.636 -5.515 1.00 94.06 171 LEU A O 1
ATOM 1268 N N . VAL A 1 172 ? 0.966 -5.281 -7.630 1.00 94.94 172 VAL A N 1
ATOM 1269 C CA . VAL A 1 172 ? 1.155 -3.829 -7.471 1.00 94.94 172 VAL A CA 1
ATOM 1270 C C . VAL A 1 172 ? -0.168 -3.162 -7.096 1.00 94.94 172 VAL A C 1
ATOM 1272 O O . VAL A 1 172 ? -0.205 -2.389 -6.141 1.00 94.94 172 VAL A O 1
ATOM 1275 N N . ALA A 1 173 ? -1.247 -3.473 -7.819 1.00 91.81 173 ALA A N 1
ATOM 1276 C CA . ALA A 1 173 ? -2.568 -2.907 -7.568 1.00 91.81 173 ALA A CA 1
ATOM 1277 C C . ALA A 1 173 ? -3.131 -3.299 -6.195 1.00 91.81 173 ALA A C 1
ATOM 1279 O O . ALA A 1 173 ? -3.857 -2.513 -5.595 1.00 91.81 173 ALA A O 1
ATOM 1280 N N . ASP A 1 174 ? -2.801 -4.481 -5.681 1.00 90.38 174 ASP A N 1
ATOM 1281 C CA . ASP A 1 174 ? -3.274 -4.960 -4.379 1.00 90.38 174 ASP A CA 1
ATOM 1282 C C . ASP A 1 174 ? -2.420 -4.451 -3.210 1.00 90.38 174 ASP A C 1
ATOM 1284 O O . ASP A 1 174 ? -2.924 -4.297 -2.098 1.00 90.38 174 ASP A O 1
ATOM 1288 N N . THR A 1 175 ? -1.148 -4.137 -3.459 1.00 90.12 175 THR A N 1
ATOM 1289 C CA . THR A 1 175 ? -0.194 -3.699 -2.427 1.00 90.12 175 THR A CA 1
ATOM 1290 C C . THR A 1 175 ? -0.230 -2.187 -2.219 1.00 90.12 175 THR A C 1
ATOM 1292 O O . THR A 1 175 ? -0.283 -1.707 -1.083 1.00 90.12 175 THR A O 1
ATOM 1295 N N . PHE A 1 176 ? -0.217 -1.422 -3.311 1.00 93.44 176 PHE A N 1
ATOM 1296 C CA . PHE A 1 176 ? -0.012 0.021 -3.267 1.00 93.44 176 PHE A CA 1
ATOM 1297 C C . PHE A 1 176 ? -1.301 0.790 -3.537 1.00 93.44 176 PHE A C 1
ATOM 1299 O O . PHE A 1 176 ? -2.078 0.466 -4.434 1.00 93.44 176 PHE A O 1
ATOM 1306 N N . GLU A 1 177 ? -1.506 1.850 -2.765 1.00 92.19 177 GLU A N 1
ATOM 1307 C CA . GLU A 1 177 ? -2.492 2.883 -3.067 1.00 92.19 177 GLU A CA 1
ATOM 1308 C C . GLU A 1 177 ? -1.919 3.869 -4.088 1.00 92.19 177 GLU A C 1
ATOM 1310 O O . GLU A 1 177 ? -2.579 4.238 -5.061 1.00 92.19 177 GLU A O 1
ATOM 1315 N N . ARG A 1 178 ? -0.658 4.272 -3.889 1.00 93.50 178 ARG A N 1
ATOM 1316 C CA . ARG A 1 178 ? 0.031 5.251 -4.730 1.00 93.50 178 ARG A CA 1
ATOM 1317 C C . ARG A 1 178 ? 1.534 4.994 -4.738 1.00 93.50 178 ARG A C 1
ATOM 1319 O O . ARG A 1 178 ? 2.129 4.678 -3.715 1.00 93.50 178 ARG A O 1
ATOM 1326 N N . ILE A 1 179 ? 2.151 5.193 -5.901 1.00 94.56 179 ILE A N 1
ATOM 1327 C CA . ILE A 1 179 ? 3.608 5.222 -6.064 1.00 94.56 179 ILE A CA 1
ATOM 1328 C C . ILE A 1 179 ? 3.973 6.575 -6.668 1.00 94.56 179 ILE A C 1
ATOM 1330 O O . ILE A 1 179 ? 3.576 6.883 -7.796 1.00 94.56 179 ILE A O 1
ATOM 1334 N N . THR A 1 180 ? 4.712 7.390 -5.920 1.00 93.06 180 THR A N 1
ATOM 1335 C CA . THR A 1 180 ? 5.192 8.703 -6.382 1.00 93.06 180 THR A CA 1
ATOM 1336 C C . THR A 1 180 ? 6.647 8.589 -6.778 1.00 93.06 180 THR A C 1
ATOM 1338 O O . THR A 1 180 ? 7.420 7.928 -6.094 1.00 93.06 180 THR A O 1
ATOM 1341 N N . ILE A 1 181 ? 7.014 9.206 -7.899 1.00 91.81 181 ILE A N 1
ATOM 1342 C CA . ILE A 1 181 ? 8.339 9.041 -8.494 1.00 91.81 181 ILE A CA 1
ATOM 1343 C C . ILE A 1 181 ? 8.977 10.408 -8.662 1.00 91.81 181 ILE A C 1
ATOM 1345 O O . ILE A 1 181 ? 8.569 11.194 -9.522 1.00 91.81 181 ILE A O 1
ATOM 1349 N N . TYR A 1 182 ? 10.035 10.641 -7.900 1.00 90.12 182 TYR A N 1
ATOM 1350 C CA . TYR A 1 182 ? 10.907 11.794 -8.037 1.00 90.12 182 TYR A CA 1
ATOM 1351 C C . TYR A 1 182 ? 12.059 11.395 -8.944 1.00 90.12 182 TYR A C 1
ATOM 1353 O O . TYR A 1 182 ? 13.107 10.902 -8.534 1.00 90.12 182 TYR A O 1
ATOM 1361 N N . HIS A 1 183 ? 11.854 11.578 -10.246 1.00 86.31 183 HIS A N 1
ATOM 1362 C CA . HIS A 1 183 ? 12.792 11.097 -11.257 1.00 86.31 183 HIS A CA 1
ATOM 1363 C C . HIS A 1 183 ? 14.136 11.858 -11.299 1.00 86.31 183 HIS A C 1
ATOM 1365 O O . HIS A 1 183 ? 14.944 11.592 -12.198 1.00 86.31 183 HIS A O 1
ATOM 1371 N N . ARG A 1 184 ? 14.344 12.844 -10.420 1.00 82.94 184 ARG A N 1
ATOM 1372 C CA . ARG A 1 184 ? 15.613 13.556 -10.186 1.00 82.94 184 ARG A CA 1
ATOM 1373 C C . ARG A 1 184 ? 16.092 13.435 -8.728 1.00 82.94 184 ARG A C 1
ATOM 1375 O O . ARG A 1 184 ? 17.048 14.114 -8.388 1.00 82.94 184 ARG A O 1
ATOM 1382 N N . GLY A 1 185 ? 15.433 12.605 -7.919 1.00 80.94 185 GLY A N 1
ATOM 1383 C CA . GLY A 1 185 ? 15.570 12.607 -6.465 1.00 80.94 185 GLY A CA 1
ATOM 1384 C C . GLY A 1 185 ? 14.825 13.770 -5.793 1.00 80.94 185 GLY A C 1
ATOM 1385 O O . GLY A 1 185 ? 14.362 14.691 -6.475 1.00 80.94 185 GLY A O 1
ATOM 1386 N N . THR A 1 186 ? 14.672 13.688 -4.475 1.00 76.62 186 THR A N 1
ATOM 1387 C CA . THR A 1 186 ? 14.179 14.723 -3.557 1.00 76.62 186 THR A CA 1
ATOM 1388 C C . THR A 1 186 ? 15.331 15.484 -2.907 1.00 76.62 186 THR A C 1
ATOM 1390 O O . THR A 1 186 ? 15.160 16.640 -2.531 1.00 76.62 186 THR A O 1
ATOM 1393 N N . GLU A 1 187 ? 16.518 14.879 -2.825 1.00 69.38 187 GLU A N 1
ATOM 1394 C CA . GLU A 1 187 ? 17.721 15.565 -2.359 1.00 69.38 187 GLU A CA 1
ATOM 1395 C C . GLU A 1 187 ? 18.307 16.486 -3.444 1.00 69.38 187 GLU A C 1
ATOM 1397 O O . GLU A 1 187 ? 18.401 16.100 -4.616 1.00 69.38 187 GLU A O 1
ATOM 1402 N N . PRO A 1 188 ? 18.753 17.704 -3.084 1.00 59.62 188 PRO A N 1
ATOM 1403 C CA . PRO A 1 188 ? 19.435 18.607 -4.001 1.00 59.62 188 PRO A CA 1
ATOM 1404 C C . PRO A 1 188 ? 20.864 18.115 -4.298 1.00 59.62 188 PRO A C 1
ATOM 1406 O O . PRO A 1 188 ? 21.853 18.681 -3.836 1.00 59.62 188 PRO A O 1
ATOM 1409 N N . GLU A 1 189 ? 20.999 17.056 -5.094 1.00 57.66 189 GLU A N 1
ATOM 1410 C CA . GLU A 1 189 ? 22.298 16.564 -5.553 1.00 57.66 189 GLU A CA 1
ATOM 1411 C C . GLU A 1 189 ? 22.818 17.385 -6.751 1.00 57.66 189 GLU A C 1
ATOM 1413 O O . GLU A 1 189 ? 22.117 17.621 -7.737 1.00 57.66 189 GLU A O 1
ATOM 1418 N N . GLN A 1 190 ? 24.093 17.795 -6.707 1.00 49.19 190 GLN A N 1
ATOM 1419 C CA . GLN A 1 190 ? 24.742 18.584 -7.772 1.00 49.19 190 GLN A CA 1
ATOM 1420 C C . GLN A 1 190 ? 25.102 17.764 -9.028 1.00 49.19 190 GLN A C 1
ATOM 1422 O O . GLN A 1 190 ? 25.608 18.313 -10.014 1.00 49.19 190 GLN A O 1
ATOM 1427 N N . THR A 1 191 ? 24.907 16.441 -9.019 1.00 51.34 191 THR A N 1
ATOM 1428 C CA . THR A 1 191 ? 25.425 15.575 -10.082 1.00 51.34 191 THR A CA 1
ATOM 1429 C C . THR A 1 191 ? 24.470 15.482 -11.273 1.00 51.34 191 THR A C 1
ATOM 1431 O O . THR A 1 191 ? 23.253 15.339 -11.167 1.00 51.34 191 THR A O 1
ATOM 1434 N N . ARG A 1 192 ? 25.038 15.589 -12.482 1.00 52.72 192 ARG A N 1
ATOM 1435 C CA . ARG A 1 192 ? 24.284 15.491 -13.73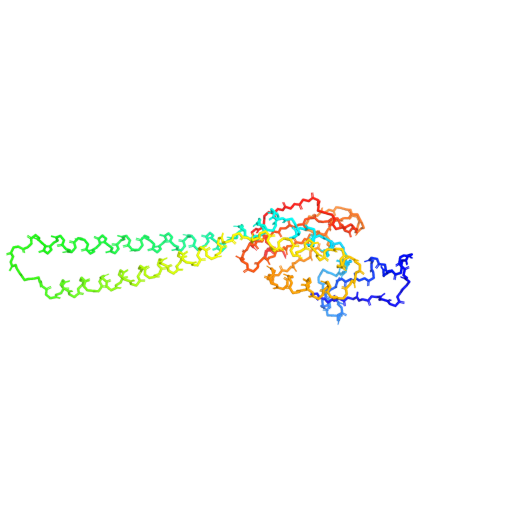7 1.00 52.72 192 ARG A CA 1
ATOM 1436 C C . ARG A 1 192 ? 23.539 14.150 -13.820 1.00 52.72 192 ARG A C 1
ATOM 1438 O O . ARG A 1 192 ? 24.106 13.091 -13.576 1.00 52.72 192 ARG A O 1
ATOM 1445 N N . SER A 1 193 ? 22.295 14.247 -14.293 1.00 58.62 193 SER A N 1
ATOM 1446 C CA . SER A 1 193 ? 21.193 13.269 -14.430 1.00 58.62 193 SER A CA 1
ATOM 1447 C C . SER A 1 193 ? 21.436 11.783 -14.776 1.00 58.62 193 SER A C 1
ATOM 1449 O O . SER A 1 193 ? 20.450 11.060 -14.889 1.00 58.62 193 SER A O 1
ATOM 1451 N N . TRP A 1 194 ? 22.661 11.293 -14.982 1.00 59.91 194 TRP A N 1
ATOM 1452 C CA . TRP A 1 194 ? 22.942 9.892 -15.346 1.00 59.91 194 TRP A CA 1
ATOM 1453 C C . TRP A 1 194 ? 23.540 9.035 -14.220 1.00 59.91 194 TRP A C 1
ATOM 1455 O O . TRP A 1 194 ? 23.401 7.816 -14.292 1.00 59.91 194 TRP A O 1
ATOM 1465 N N . ASN A 1 195 ? 24.134 9.651 -13.190 1.00 68.06 195 ASN A N 1
ATOM 1466 C CA . ASN A 1 195 ? 24.662 8.961 -11.998 1.00 68.06 195 ASN A CA 1
ATOM 1467 C C . ASN A 1 195 ? 23.843 9.238 -10.722 1.00 68.06 195 ASN A C 1
ATOM 1469 O O . ASN A 1 195 ? 24.192 8.743 -9.652 1.00 68.06 195 ASN A O 1
ATOM 1473 N N . GLY A 1 196 ? 22.785 10.043 -10.844 1.00 78.06 196 GLY A N 1
ATOM 1474 C CA . GLY A 1 196 ? 21.940 10.436 -9.719 1.00 78.06 196 GLY A CA 1
ATOM 1475 C C . GLY A 1 196 ? 20.952 9.354 -9.293 1.00 78.06 196 GLY A C 1
ATOM 1476 O O . GLY A 1 196 ? 20.900 8.258 -9.861 1.00 78.06 196 GLY A O 1
ATOM 1477 N N . THR A 1 197 ? 20.131 9.714 -8.320 1.00 86.69 197 THR A N 1
ATOM 1478 C CA . THR A 1 197 ? 19.159 8.834 -7.667 1.00 86.69 197 THR A CA 1
ATOM 147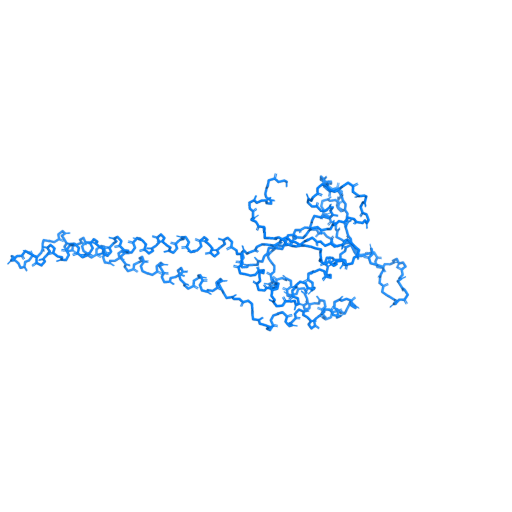9 C C . THR A 1 197 ? 17.752 9.041 -8.254 1.00 86.69 197 THR A C 1
ATOM 1481 O O . THR A 1 197 ? 17.442 10.072 -8.863 1.00 86.69 197 THR A O 1
ATOM 1484 N N . ILE A 1 198 ? 16.901 8.021 -8.165 1.00 90.12 198 ILE A N 1
ATOM 1485 C CA . ILE A 1 198 ? 15.446 8.166 -8.294 1.00 90.12 198 ILE A CA 1
ATOM 1486 C C . ILE A 1 198 ? 14.868 7.886 -6.916 1.00 90.12 198 ILE A C 1
ATOM 1488 O O . ILE A 1 198 ? 15.207 6.859 -6.335 1.00 90.12 198 ILE A O 1
ATOM 1492 N N . ASP A 1 199 ? 13.957 8.737 -6.451 1.00 91.94 199 ASP A N 1
ATOM 1493 C CA . ASP A 1 199 ? 13.263 8.473 -5.193 1.00 91.94 199 ASP A CA 1
ATOM 1494 C C . ASP A 1 199 ? 11.839 8.007 -5.459 1.00 91.94 199 ASP A C 1
ATOM 1496 O O . ASP A 1 199 ? 11.118 8.553 -6.308 1.00 91.94 199 ASP A O 1
ATOM 1500 N N . LEU A 1 200 ? 11.457 6.946 -4.757 1.00 93.69 200 LEU A N 1
ATOM 1501 C CA . LEU A 1 200 ? 10.136 6.344 -4.814 1.00 93.69 200 LEU A CA 1
ATOM 1502 C C . LEU A 1 200 ? 9.459 6.520 -3.463 1.00 93.69 200 LEU A C 1
ATOM 1504 O O . LEU A 1 200 ? 9.929 5.967 -2.478 1.00 93.69 200 LEU A O 1
ATOM 1508 N N . VAL A 1 201 ? 8.323 7.212 -3.430 1.00 93.31 201 VAL A N 1
ATOM 1509 C CA . VAL A 1 201 ? 7.418 7.148 -2.277 1.00 93.31 201 VAL A CA 1
ATOM 1510 C C . VAL A 1 201 ? 6.411 6.046 -2.546 1.00 93.31 201 VAL A C 1
ATOM 1512 O O . VAL A 1 201 ? 5.568 6.164 -3.444 1.00 93.31 201 VAL A O 1
ATOM 1515 N N . LEU A 1 202 ? 6.496 4.987 -1.757 1.00 93.31 202 LEU A N 1
ATOM 1516 C CA . LEU A 1 202 ? 5.561 3.879 -1.746 1.00 93.31 202 LEU A CA 1
ATOM 1517 C C . LEU A 1 202 ? 4.496 4.141 -0.687 1.00 93.31 202 LEU A C 1
ATOM 1519 O O . LEU A 1 202 ? 4.813 4.193 0.495 1.00 93.31 202 LEU A O 1
ATOM 1523 N N . VAL A 1 203 ? 3.240 4.287 -1.102 1.00 90.69 203 VAL A N 1
ATOM 1524 C CA . VAL A 1 203 ? 2.090 4.389 -0.196 1.00 90.69 203 VAL A CA 1
ATOM 1525 C C . VAL A 1 203 ? 1.319 3.081 -0.278 1.00 90.69 203 VAL A C 1
ATOM 1527 O O . VAL A 1 203 ? 0.741 2.755 -1.321 1.00 90.69 203 VAL A O 1
ATOM 1530 N N . ALA A 1 204 ? 1.342 2.305 0.800 1.00 89.00 204 ALA A N 1
ATOM 1531 C CA . ALA A 1 204 ? 0.629 1.040 0.885 1.00 89.00 204 ALA A CA 1
ATOM 1532 C C . ALA A 1 204 ? -0.862 1.279 1.136 1.00 89.00 204 ALA A C 1
ATOM 1534 O O . ALA A 1 204 ? -1.238 2.190 1.870 1.00 89.00 204 ALA A O 1
ATOM 1535 N N . LYS A 1 205 ? -1.728 0.394 0.627 1.00 84.38 205 LYS A N 1
ATOM 1536 C CA . LYS A 1 205 ? -3.183 0.464 0.890 1.00 84.38 205 LYS A CA 1
ATOM 1537 C C . LYS A 1 205 ? -3.561 0.362 2.372 1.00 84.38 205 LYS A C 1
ATOM 1539 O O . LYS A 1 205 ? -4.690 0.672 2.745 1.00 84.38 205 LYS A O 1
ATOM 1544 N N . ARG A 1 206 ? -2.637 -0.098 3.219 1.00 74.69 206 ARG A N 1
ATOM 1545 C CA . ARG A 1 206 ? -2.828 -0.190 4.674 1.00 74.69 206 ARG A CA 1
ATOM 1546 C C . ARG A 1 206 ? -2.445 1.097 5.421 1.00 74.69 206 ARG A C 1
ATOM 1548 O O . ARG A 1 206 ? -2.603 1.145 6.634 1.00 74.69 206 ARG A O 1
ATOM 1555 N N . GLY A 1 207 ? -2.058 2.158 4.705 1.00 68.19 207 GLY A N 1
ATOM 1556 C CA . GLY A 1 207 ? -1.895 3.513 5.249 1.00 68.19 207 GLY A CA 1
ATOM 1557 C C . GLY A 1 207 ? -0.473 3.881 5.675 1.00 68.19 207 GLY A C 1
ATOM 1558 O O . GLY A 1 207 ? -0.255 4.964 6.200 1.00 68.19 207 GLY A O 1
ATOM 1559 N N . SER A 1 208 ? 0.488 2.996 5.457 1.00 83.12 208 SER A N 1
ATOM 1560 C CA . SER A 1 208 ? 1.913 3.194 5.713 1.00 83.12 208 SER A CA 1
ATOM 1561 C C . SER A 1 208 ? 2.639 3.695 4.469 1.00 83.12 208 SER A C 1
ATOM 1563 O O . SER A 1 208 ? 2.256 3.384 3.333 1.00 83.12 208 SER A O 1
ATOM 1565 N N . SER A 1 209 ? 3.698 4.478 4.681 1.00 87.31 209 SER A N 1
ATOM 1566 C CA . SER A 1 209 ? 4.477 5.051 3.588 1.00 87.31 209 SER A CA 1
ATOM 1567 C C . SER A 1 209 ? 5.986 4.914 3.796 1.00 87.31 209 SER A C 1
ATOM 1569 O O . SER A 1 209 ? 6.490 4.903 4.923 1.00 87.31 209 SER A O 1
ATOM 1571 N N . ARG A 1 210 ? 6.714 4.708 2.697 1.00 88.31 210 ARG A N 1
ATOM 1572 C CA . ARG A 1 210 ? 8.165 4.474 2.695 1.00 88.31 210 ARG A CA 1
ATOM 1573 C C . ARG A 1 210 ? 8.812 5.187 1.519 1.00 88.31 210 ARG A C 1
ATOM 1575 O O . ARG A 1 210 ? 8.288 5.117 0.405 1.00 88.31 210 ARG A O 1
ATOM 1582 N N . ILE A 1 211 ? 9.960 5.813 1.755 1.00 91.12 211 ILE A N 1
ATOM 1583 C CA . ILE A 1 211 ? 10.812 6.362 0.699 1.00 91.12 211 ILE A CA 1
ATOM 1584 C C . ILE A 1 211 ? 11.920 5.360 0.380 1.00 91.12 211 ILE A C 1
ATOM 1586 O O . ILE A 1 211 ? 12.599 4.858 1.276 1.00 91.12 211 ILE A O 1
ATOM 1590 N N . LEU A 1 212 ? 12.107 5.070 -0.908 1.00 92.06 212 LEU A N 1
ATOM 1591 C CA . LEU A 1 212 ? 13.244 4.310 -1.420 1.00 92.06 212 LEU A CA 1
ATOM 1592 C C . LEU A 1 212 ? 14.121 5.202 -2.291 1.00 92.06 212 LEU A C 1
ATOM 1594 O O . LEU A 1 212 ? 13.641 5.735 -3.292 1.00 92.06 212 LEU A O 1
ATOM 1598 N N . HIS A 1 213 ? 15.410 5.252 -1.968 1.00 91.56 213 HIS A N 1
ATOM 1599 C CA . HIS A 1 213 ? 16.445 5.869 -2.788 1.00 91.56 213 HIS A CA 1
ATOM 1600 C C . HIS A 1 213 ? 17.093 4.799 -3.663 1.00 91.56 213 HIS A C 1
ATOM 1602 O O . HIS A 1 213 ? 17.710 3.854 -3.155 1.00 91.56 213 HIS A O 1
ATOM 1608 N N . ILE A 1 214 ? 16.927 4.910 -4.982 1.00 91.62 214 ILE A N 1
ATOM 1609 C CA . ILE A 1 214 ? 17.360 3.867 -5.920 1.00 91.62 214 ILE A CA 1
ATOM 1610 C C . ILE A 1 214 ? 18.362 4.396 -6.940 1.00 91.62 214 ILE A C 1
ATOM 1612 O O . ILE A 1 214 ? 18.251 5.515 -7.450 1.00 91.62 214 ILE A O 1
ATOM 1616 N N . ASP A 1 215 ? 19.329 3.554 -7.296 1.00 89.31 215 ASP A N 1
ATOM 1617 C CA . ASP A 1 215 ? 20.248 3.841 -8.391 1.00 89.31 215 ASP A CA 1
ATOM 1618 C C . ASP A 1 215 ? 19.483 3.961 -9.720 1.00 89.31 215 ASP A C 1
ATOM 1620 O O . ASP A 1 215 ? 18.726 3.073 -10.125 1.00 89.31 215 ASP A O 1
ATOM 1624 N N . ARG A 1 216 ? 19.699 5.061 -10.446 1.00 88.25 216 ARG A N 1
ATOM 1625 C CA . ARG A 1 216 ? 18.980 5.356 -11.694 1.00 88.25 216 ARG A CA 1
ATOM 1626 C C . ARG A 1 216 ? 19.241 4.359 -12.827 1.00 88.25 216 ARG A C 1
ATOM 1628 O O . ARG A 1 216 ? 18.468 4.318 -13.787 1.00 88.25 216 ARG A O 1
ATOM 1635 N N . ARG A 1 217 ? 20.339 3.609 -12.786 1.00 87.06 217 ARG A N 1
ATOM 1636 C CA . ARG A 1 217 ? 20.727 2.663 -13.838 1.00 87.06 217 ARG A CA 1
ATOM 1637 C C . ARG A 1 217 ? 20.311 1.247 -13.481 1.00 87.06 217 ARG A C 1
ATOM 1639 O O . ARG A 1 217 ? 19.765 0.559 -14.342 1.00 87.06 217 ARG A O 1
ATOM 1646 N N . THR A 1 218 ? 20.589 0.816 -12.255 1.00 87.19 218 THR A N 1
ATOM 1647 C CA . THR A 1 218 ? 20.392 -0.576 -11.829 1.00 87.19 218 THR A CA 1
ATOM 1648 C C . THR A 1 218 ? 19.042 -0.790 -11.152 1.00 87.19 218 THR A C 1
ATOM 1650 O O . THR A 1 218 ? 18.438 -1.851 -11.330 1.00 87.19 218 THR A O 1
ATOM 1653 N N . GLY A 1 219 ? 18.533 0.224 -10.446 1.00 87.12 219 GLY A N 1
ATOM 1654 C CA . GLY A 1 219 ? 17.405 0.087 -9.525 1.00 87.12 219 GLY A CA 1
ATOM 1655 C C . GLY A 1 219 ? 17.794 -0.540 -8.189 1.00 87.12 219 GLY A C 1
ATOM 1656 O O . GLY A 1 219 ? 16.914 -0.926 -7.424 1.00 87.12 219 GLY A O 1
ATOM 1657 N N . GLU A 1 220 ? 19.093 -0.684 -7.916 1.00 87.38 220 GLU A N 1
ATOM 1658 C CA . GLU A 1 220 ? 19.570 -1.153 -6.618 1.00 87.38 220 GLU A CA 1
ATOM 1659 C C . GLU A 1 220 ? 19.236 -0.134 -5.536 1.00 87.38 220 GLU A C 1
ATOM 1661 O O . GLU A 1 220 ? 19.337 1.082 -5.730 1.00 87.38 220 GLU A O 1
ATOM 1666 N N . TRP A 1 221 ? 18.821 -0.664 -4.393 1.00 82.56 221 TRP A N 1
ATOM 1667 C CA . TRP A 1 221 ? 18.472 0.124 -3.229 1.00 82.56 221 TRP A CA 1
ATOM 1668 C C . TRP A 1 221 ? 19.744 0.681 -2.584 1.00 82.56 221 TRP A C 1
ATOM 1670 O O . TRP A 1 221 ? 20.656 -0.081 -2.265 1.00 82.56 221 TRP A O 1
ATOM 1680 N N . ARG A 1 222 ? 19.816 2.007 -2.419 1.00 76.88 222 ARG A N 1
ATOM 1681 C CA . ARG A 1 222 ? 20.944 2.688 -1.763 1.00 76.88 222 ARG A CA 1
ATOM 1682 C C . ARG A 1 222 ? 20.661 2.953 -0.282 1.00 76.88 222 ARG A C 1
ATOM 1684 O O . ARG A 1 222 ? 21.526 2.712 0.553 1.00 76.88 222 ARG A O 1
ATOM 1691 N N . SER A 1 223 ? 19.452 3.415 0.033 1.00 69.31 223 SER A N 1
ATOM 1692 C CA . SER A 1 223 ? 18.957 3.693 1.390 1.00 69.31 223 SER A CA 1
ATOM 1693 C C . SER A 1 223 ? 17.430 3.838 1.371 1.00 69.31 223 SER A C 1
ATOM 1695 O O . SER A 1 223 ? 16.829 4.059 0.313 1.00 69.31 223 SER A O 1
ATOM 1697 N N . GLY A 1 224 ? 16.758 3.667 2.510 1.00 58.72 224 GLY A N 1
ATOM 1698 C CA . GLY A 1 224 ? 15.315 3.888 2.611 1.00 58.72 224 GLY A CA 1
ATOM 1699 C C . GLY A 1 224 ? 14.916 4.385 3.989 1.00 58.72 224 GLY A C 1
ATOM 1700 O O . GLY A 1 224 ? 15.457 3.923 4.993 1.00 58.72 224 GLY A O 1
ATOM 1701 N N . GLU A 1 225 ? 13.974 5.319 4.003 1.00 64.62 225 GLU A N 1
ATOM 1702 C CA . GLU A 1 225 ? 13.527 6.042 5.191 1.00 64.62 225 GLU A CA 1
ATOM 1703 C C . GLU A 1 225 ? 12.004 5.913 5.353 1.00 64.62 225 GLU A C 1
ATOM 1705 O O . GLU A 1 225 ? 11.254 5.689 4.391 1.00 64.62 225 GLU A O 1
ATOM 1710 N N . GLU A 1 226 ? 11.541 5.996 6.598 1.00 50.97 226 GLU A N 1
ATOM 1711 C CA . GLU A 1 226 ? 10.121 6.144 6.915 1.00 50.97 226 GLU A CA 1
ATOM 1712 C C . GLU A 1 226 ? 9.685 7.560 6.543 1.00 50.97 226 GLU A C 1
ATOM 1714 O O . GLU A 1 226 ? 10.395 8.517 6.831 1.00 50.97 226 GLU A O 1
ATOM 1719 N N . ALA A 1 227 ? 8.544 7.690 5.868 1.00 56.09 227 ALA A N 1
ATOM 1720 C CA . ALA A 1 227 ? 8.034 8.987 5.452 1.00 56.09 227 ALA A CA 1
ATOM 1721 C C . ALA A 1 227 ? 6.681 9.248 6.101 1.00 56.09 227 ALA A C 1
ATOM 1723 O O . ALA A 1 227 ? 5.755 8.440 5.963 1.00 56.09 227 ALA A O 1
ATOM 1724 N N . SER A 1 228 ? 6.563 10.389 6.775 1.00 47.44 228 SER A N 1
ATOM 1725 C CA . SER A 1 228 ? 5.269 10.943 7.155 1.00 47.44 228 SER A CA 1
ATOM 1726 C C . SER A 1 228 ? 4.583 11.487 5.903 1.00 47.44 228 SER A C 1
ATOM 1728 O O . SER A 1 228 ? 5.214 12.132 5.061 1.00 47.44 228 SER A O 1
ATOM 1730 N N . ILE A 1 229 ? 3.274 11.258 5.759 1.00 44.69 229 ILE A N 1
ATOM 1731 C CA . ILE A 1 229 ? 2.487 11.845 4.660 1.00 44.69 229 ILE A CA 1
ATOM 1732 C C . ILE A 1 229 ? 2.580 13.382 4.660 1.00 44.69 229 ILE A C 1
ATOM 1734 O O . ILE A 1 229 ? 2.476 13.995 3.595 1.00 44.69 229 ILE A O 1
ATOM 1738 N N . PHE A 1 230 ? 2.821 13.991 5.825 1.00 43.97 230 PHE A N 1
ATOM 1739 C CA . PHE A 1 230 ? 2.960 15.437 5.980 1.00 43.97 230 PHE A CA 1
ATOM 1740 C C . PHE A 1 230 ? 4.292 15.978 5.444 1.00 43.97 230 PHE A C 1
ATOM 1742 O O . PHE A 1 230 ? 4.298 17.066 4.875 1.00 43.97 230 PHE A O 1
ATOM 1749 N N . ASP A 1 231 ? 5.377 15.201 5.497 1.00 45.53 231 ASP A N 1
ATOM 1750 C CA . ASP A 1 231 ? 6.695 15.627 4.990 1.00 45.53 231 ASP A CA 1
ATOM 1751 C C . ASP A 1 231 ? 6.734 15.741 3.454 1.00 45.53 231 ASP A C 1
ATOM 1753 O O . ASP A 1 231 ? 7.633 16.348 2.878 1.00 45.53 231 ASP A O 1
ATOM 1757 N N . LEU A 1 232 ? 5.742 15.166 2.765 1.00 49.69 232 LEU A N 1
ATOM 1758 C CA . LEU A 1 232 ? 5.679 15.083 1.304 1.00 49.69 232 LEU A CA 1
ATOM 1759 C C . LEU A 1 232 ? 4.671 16.049 0.663 1.00 49.69 232 LEU A C 1
ATOM 1761 O O . LEU A 1 232 ? 4.543 16.049 -0.563 1.00 49.69 232 LEU A O 1
ATOM 1765 N N . MET A 1 233 ? 3.928 16.827 1.460 1.00 40.09 233 MET A N 1
ATOM 1766 C CA . MET A 1 233 ? 2.901 17.760 0.969 1.00 40.09 233 MET A CA 1
ATOM 1767 C C . MET A 1 233 ? 3.371 19.219 0.852 1.00 40.09 233 MET A C 1
ATOM 1769 O O . MET A 1 233 ? 2.660 20.012 0.238 1.00 40.09 233 MET A O 1
ATOM 1773 N N . ASP A 1 234 ? 4.559 19.564 1.357 1.00 35.50 234 ASP A N 1
ATOM 1774 C CA . ASP A 1 234 ? 5.065 20.948 1.383 1.00 35.50 234 ASP A CA 1
ATOM 1775 C C . ASP A 1 234 ? 5.981 21.344 0.202 1.00 35.50 234 ASP A C 1
ATOM 1777 O O . ASP A 1 234 ? 6.583 22.424 0.222 1.00 35.50 234 ASP A O 1
ATOM 1781 N N . HIS A 1 235 ? 6.080 20.530 -0.861 1.00 38.94 235 HIS A N 1
ATOM 1782 C CA . HIS A 1 235 ? 6.899 20.829 -2.053 1.00 38.94 235 HIS A CA 1
ATOM 1783 C C . HIS A 1 235 ? 6.162 20.643 -3.386 1.00 38.94 235 HIS A C 1
ATOM 1785 O O . HIS A 1 235 ? 5.687 19.518 -3.669 1.00 38.94 235 HIS A O 1
#

Foldseek 3Di:
DDWQAQPVDDDDPVRHRDQFRIKDFDPCLVVVVDDPDGDIAGCQLVLLLVLVQLLDQVSQQQQQAAFPVLVVLVVVLVVLVVVLVVLVVVLVVLVVVVVPDPPPDDDPVSVVVNVVSVVVNVVSVVVNVVSVVLSVVSNDGDDNVRSNLSNVLNVCVVVVPPVSVVSVVVSCVQFFPDKDKPQQDPDPDPDPNQAAWIWIWTQTPSRFIKIFTAGRPNSDTPDIDGDDPVVPPPD

Secondary structure (DSSP, 8-state):
-EEEE-TTSPBPTTSPBPTTSEEEE-HHHHTTS--TT--EEESHHHHHHHHHHHHSHHHHHHHHH--HHHHHHHHHHHHHHHHHHHHHHHHHHHHHHHHT-TTS---HHHHHHHHHHHHHHHHHHHHHHHHHHHHHHHT-PPPHHHHHHHHHHHHHHHTT-HHHHHHHHHHHHHHEEEEEEETT-SS---S-TTSSEEEEEEEETTS-EEEEEEETTT--EEEEEE--GGGGS--